Protein 6X42 (pdb70)

Structure (mmCIF, N/CA/C/O backbone):
data_6X42
#
_entry.id   6X42
#
_cell.length_a   102.288
_cell.length_b   102.288
_cell.length_c   71.718
_cell.angle_alpha   90.000
_cell.angle_beta   90.000
_cell.angle_gamma   120.000
#
_symmetry.space_group_name_H-M   'H 3'
#
loop_
_entity.id
_entity.type
_entity.pdbx_description
1 polymer 'Serine repeat antigen 5'
2 non-polymer 'CALCIUM ION'
3 non-polymer 'CHLORIDE ION'
4 non-polymer '5-amino-2,4,6-triiodobenzene-1,3-dicarboxylic acid'
5 non-polymer 1,2-ETHANEDIOL
6 water water
#
loop_
_atom_site.group_PDB
_atom_site.id
_atom_site.type_symbol
_atom_site.label_atom_id
_atom_site.label_alt_id
_atom_site.label_comp_id
_atom_site.label_asym_id
_atom_site.label_entity_id
_atom_site.label_seq_id
_atom_site.pdbx_PDB_ins_code
_atom_site.Cartn_x
_atom_site.Cartn_y
_atom_site.Cartn_z
_atom_site.occupancy
_atom_site.B_iso_or_equiv
_atom_site.auth_seq_id
_atom_site.auth_comp_id
_atom_site.auth_asym_id
_atom_site.auth_atom_id
_atom_site.pdbx_PDB_model_num
ATOM 1 N N . ASP A 1 20 ? 17.79900 -29.99800 2.64500 1.000 59.64654 563 ASP X N 1
ATOM 2 C CA . ASP A 1 20 ? 17.76700 -28.92200 3.62900 1.000 58.53569 563 ASP X CA 1
ATOM 3 C C . ASP A 1 20 ? 18.19300 -29.44600 4.99300 1.000 56.50900 563 ASP X C 1
ATOM 4 O O . ASP A 1 20 ? 19.23000 -29.05600 5.52000 1.000 56.47126 563 ASP X O 1
ATOM 5 N N . ASN A 1 21 ? 17.38500 -30.34900 5.55600 1.000 54.13711 564 ASN X N 1
ATOM 6 C CA . ASN A 1 21 ? 17.70800 -30.91100 6.86200 1.000 50.69673 564 ASN X CA 1
ATOM 7 C C . ASN A 1 21 ? 18.95900 -31.78100 6.81000 1.000 46.42126 564 ASN X C 1
ATOM 8 O O . ASN A 1 21 ? 19.73700 -31.79400 7.77100 1.000 45.49488 564 ASN X O 1
ATOM 12 N N . MET A 1 22 ? 19.18800 -32.50500 5.70800 1.000 43.06065 565 MET X N 1
ATOM 13 C CA . MET A 1 22 ? 20.39500 -33.32500 5.64700 1.000 40.30432 565 MET X CA 1
ATOM 14 C C . MET A 1 22 ? 21.66000 -32.47800 5.58300 1.000 35.52455 565 MET X C 1
ATOM 15 O O . MET A 1 22 ? 22.74100 -32.97700 5.91800 1.000 35.63189 565 MET X O 1
ATOM 29 N N . PHE A 1 23 ? 21.55600 -31.20900 5.18500 1.000 30.09945 566 PHE X N 1
ATOM 30 C CA . PHE A 1 23 ? 22.71600 -30.32800 5.17400 1.000 28.42235 566 PHE X CA 1
ATOM 31 C C . PHE A 1 23 ? 22.84800 -29.48600 6.43400 1.000 26.11642 566 PHE X C 1
ATOM 32 O O . PHE A 1 23 ? 23.93000 -28.95000 6.68100 1.000 26.62014 566 PHE X O 1
ATOM 49 N N . CYS A 1 24 ? 21.79800 -29.36000 7.24500 1.000 25.13901 567 CYS X N 1
ATOM 50 C CA . CYS A 1 24 ? 21.89200 -28.54500 8.45500 1.000 24.22646 567 CYS X CA 1
ATOM 51 C C . CYS A 1 24 ? 20.92400 -29.08500 9.50200 1.000 26.07175 567 CYS X C 1
ATOM 52 O O . CYS A 1 24 ? 19.70400 -28.91500 9.38100 1.000 28.49126 567 CYS X O 1
ATOM 59 N N . ASN A 1 25 ? 21.47500 -29.76500 10.50700 1.000 26.06171 568 ASN X N 1
ATOM 60 C CA . ASN A 1 25 ? 20.72200 -30.37400 11.60200 1.000 25.83029 568 ASN X CA 1
ATOM 61 C C . ASN A 1 25 ? 21.52300 -30.15300 12.88000 1.000 24.91586 568 ASN X C 1
ATOM 62 O O . ASN A 1 25 ? 22.55400 -29.48400 12.86600 1.000 23.51713 568 ASN X O 1
ATOM 73 N N . LYS A 1 26 ? 21.07700 -30.73600 13.99700 1.000 25.94993 569 LYS X N 1
ATOM 74 C CA . LYS A 1 26 ? 21.69900 -30.41900 15.28000 1.000 26.43642 569 LYS X CA 1
ATOM 75 C C . LYS A 1 26 ? 23.12400 -30.95000 15.40800 1.000 25.63595 569 LYS X C 1
ATOM 76 O O . LYS A 1 26 ? 23.88500 -30.44400 16.23700 1.000 26.16585 569 LYS X O 1
ATOM 83 N N . GLU A 1 27 ? 23.50600 -31.95600 14.62500 1.000 24.25639 570 GLU X N 1
ATOM 84 C CA . GLU A 1 27 ? 24.84900 -32.51800 14.73200 1.000 26.63721 570 GLU X CA 1
ATOM 85 C C . GLU A 1 27 ? 25.80100 -32.02000 13.65500 1.000 24.10560 570 GLU X C 1
ATOM 86 O O . GLU A 1 27 ? 26.99500 -31.85100 13.92700 1.000 26.67279 570 GLU X O 1
ATOM 98 N N . TYR A 1 28 ? 25.29700 -31.72700 12.46200 1.000 22.86835 571 TYR X N 1
ATOM 99 C CA . TYR A 1 28 ? 26.13100 -31.29800 11.35000 1.000 22.57859 571 TYR X CA 1
ATOM 100 C C . TYR A 1 28 ? 25.38800 -30.24200 10.55300 1.000 20.22123 571 TYR X C 1
ATOM 101 O O . TYR A 1 28 ? 24.21200 -30.41700 10.22000 1.000 22.08451 571 TYR X O 1
ATOM 119 N N . CYS A 1 29 ? 26.07700 -29.15900 10.22300 1.000 17.78458 572 CYS X N 1
ATOM 120 C CA . CYS A 1 29 ? 25.49300 -28.11500 9.38700 1.000 18.06540 572 CYS X CA 1
ATOM 121 C C . CYS A 1 29 ? 26.58300 -27.54900 8.49400 1.000 17.71252 572 CYS X C 1
ATOM 122 O O . CYS A 1 29 ? 27.51400 -26.90100 8.97400 1.000 17.54980 572 CYS X O 1
ATOM 129 N N . ASN A 1 30 ? 26.46200 -27.79600 7.19300 1.000 19.16991 573 ASN X N 1
ATOM 130 C CA . ASN A 1 30 ? 27.36600 -27.21900 6.20200 1.000 20.11884 573 ASN X CA 1
ATOM 131 C C . ASN A 1 30 ? 26.54000 -27.01000 4.93200 1.000 20.76631 573 ASN X C 1
ATOM 132 O O . ASN A 1 30 ? 26.45300 -27.88800 4.06700 1.000 21.92039 573 ASN X O 1
ATOM 143 N N . ARG A 1 31 ? 25.92300 -25.83100 4.84300 1.000 20.64372 574 ARG X N 1
ATOM 144 C CA . ARG A 1 31 ? 25.10000 -25.52100 3.68700 1.000 22.67622 574 ARG X CA 1
ATOM 145 C C . ARG A 1 31 ? 25.93400 -25.28800 2.44300 1.000 25.11552 574 ARG X C 1
ATOM 146 O O . ARG A 1 31 ? 25.38900 -25.32500 1.33400 1.000 27.33228 574 ARG X O 1
ATOM 167 N N . LEU A 1 32 ? 27.23500 -25.02600 2.60600 1.000 24.29791 575 LEU X N 1
ATOM 168 C CA . LEU A 1 32 ? 28.11000 -24.81300 1.46100 1.000 27.96936 575 LEU X CA 1
ATOM 169 C C . LEU A 1 32 ? 28.23300 -26.06100 0.59800 1.000 30.75220 575 LEU X C 1
ATOM 170 O O . LEU A 1 32 ? 28.61600 -25.95800 -0.57200 1.000 33.61108 575 LEU X O 1
ATOM 186 N N . LYS A 1 33 ? 27.91000 -27.23700 1.13800 1.000 31.57790 576 LYS X N 1
ATOM 187 C CA . LYS A 1 33 ? 27.94400 -28.47700 0.37200 1.000 35.09056 576 LYS X CA 1
ATOM 188 C C . LYS A 1 33 ? 26.70700 -28.66900 -0.49800 1.000 36.85911 576 LYS X C 1
ATOM 189 O O . LYS A 1 33 ? 26.66900 -29.62200 -1.28500 1.000 37.58797 576 LYS X O 1
ATOM 199 N N . ASP A 1 34 ? 25.71800 -27.78300 -0.40700 1.000 37.02267 577 ASP X N 1
ATOM 200 C CA . ASP A 1 34 ? 24.50900 -27.84300 -1.22900 1.000 38.40193 577 ASP X CA 1
ATOM 201 C C . ASP A 1 34 ? 24.60300 -26.68300 -2.21600 1.000 37.40681 577 ASP X C 1
ATOM 202 O O . ASP A 1 34 ? 24.26200 -25.54400 -1.88000 1.000 35.12909 577 ASP X O 1
ATOM 211 N N . GLU A 1 35 ? 25.06400 -26.97600 -3.43900 1.000 39.65972 578 GLU X N 1
ATOM 212 C CA . GLU A 1 35 ? 25.34900 -25.92000 -4.40400 1.000 42.72558 578 GLU X CA 1
ATOM 213 C C . GLU A 1 35 ? 24.11200 -25.10900 -4.76000 1.000 44.31381 578 GLU X C 1
ATOM 214 O O . GLU A 1 35 ? 24.24100 -23.99300 -5.28100 1.000 46.34423 578 GLU X O 1
ATOM 218 N N . ASN A 1 36 ? 22.91900 -25.63700 -4.49300 1.000 43.80246 579 ASN X N 1
ATOM 219 C CA . ASN A 1 36 ? 21.69100 -24.91500 -4.78100 1.000 44.36675 579 ASN X CA 1
ATOM 220 C C . ASN A 1 36 ? 21.26600 -23.98200 -3.65600 1.000 43.34290 579 ASN X C 1
ATOM 221 O O . ASN A 1 36 ? 20.48000 -23.06200 -3.90800 1.000 44.52111 579 ASN X O 1
ATOM 225 N N . ASN A 1 37 ? 21.76200 -24.18700 -2.43200 1.000 40.25167 580 ASN X N 1
ATOM 226 C CA . ASN A 1 37 ? 21.32500 -23.37100 -1.30400 1.000 36.86620 580 ASN X CA 1
ATOM 227 C C . ASN A 1 37 ? 21.61500 -21.89600 -1.55400 1.000 33.57711 580 ASN X C 1
ATOM 228 O O . ASN A 1 37 ? 22.71100 -21.52300 -1.98500 1.000 35.29191 580 ASN X O 1
ATOM 239 N N . CYS A 1 38 ? 20.61300 -21.05900 -1.28400 1.000 29.40535 581 CYS X N 1
ATOM 240 C CA . CYS A 1 38 ? 20.79300 -19.61100 -1.34100 1.000 25.79061 581 CYS X CA 1
ATOM 241 C C . CYS A 1 38 ? 22.07700 -19.18500 -0.63500 1.000 23.35362 581 CYS X C 1
ATOM 242 O O . CYS A 1 38 ? 22.84800 -18.35800 -1.15000 1.000 23.44841 581 CYS X O 1
ATOM 249 N N . ILE A 1 39 ? 22.32800 -19.74300 0.54700 1.000 22.04183 582 ILE X N 1
ATOM 250 C CA . ILE A 1 39 ? 23.46900 -19.30900 1.34600 1.000 20.94013 582 ILE X CA 1
ATOM 251 C C . ILE A 1 39 ? 24.78800 -19.67200 0.67000 1.000 22.22503 582 ILE X C 1
ATOM 252 O O . ILE A 1 39 ? 25.76600 -18.92200 0.77400 1.000 22.46694 582 ILE X O 1
ATOM 268 N N . SER A 1 40 ? 24.83500 -20.77800 -0.07600 1.000 24.34525 583 SER X N 1
ATOM 269 C CA . SER A 1 40 ? 26.06800 -21.14100 -0.76300 1.000 26.88131 583 SER X CA 1
ATOM 270 C C . SER A 1 40 ? 26.39400 -20.19700 -1.90300 1.000 26.72048 583 SER X C 1
ATOM 271 O O . SER A 1 40 ? 27.51900 -20.21100 -2.40800 1.000 27.68648 583 SER X O 1
ATOM 279 N N . ASN A 1 41 ? 25.42700 -19.40000 -2.33400 1.000 24.36377 584 ASN X N 1
ATOM 280 C CA . ASN A 1 41 ? 25.61600 -18.45400 -3.41800 1.000 24.88692 584 ASN X CA 1
ATOM 281 C C . ASN A 1 41 ? 25.95800 -17.05400 -2.93400 1.000 22.65039 584 ASN X C 1
ATOM 282 O O . ASN A 1 41 ? 26.05700 -16.13300 -3.75100 1.000 25.36252 584 ASN X O 1
ATOM 293 N N . LEU A 1 42 ? 26.19900 -16.88300 -1.63900 1.000 19.49781 585 LEU X N 1
ATOM 294 C CA . LEU A 1 42 ? 26.72600 -15.62800 -1.10100 1.000 17.78302 585 LEU X CA 1
ATOM 295 C C . LEU A 1 42 ? 28.25100 -15.73200 -1.08900 1.000 17.52573 585 LEU X C 1
ATOM 296 O O . LEU A 1 42 ? 28.84100 -16.33500 -0.18700 1.000 18.03974 585 LEU X O 1
ATOM 312 N N . GLN A 1 43 ? 28.90400 -15.17600 -2.10000 1.000 17.67101 586 GLN X N 1
ATOM 313 C CA . GLN A 1 43 ? 30.33200 -15.39000 -2.24200 1.000 18.20890 586 GLN X CA 1
ATOM 314 C C . GLN A 1 43 ? 31.08700 -14.59700 -1.18300 1.000 15.77642 586 GLN X C 1
ATOM 315 O O . GLN A 1 43 ? 30.61900 -13.56800 -0.69500 1.000 16.56237 586 GLN X O 1
ATOM 329 N N . VAL A 1 44 ? 32.27900 -15.09100 -0.84300 1.000 16.08752 587 VAL X N 1
ATOM 330 C CA . VAL A 1 44 ? 33.15700 -14.41200 0.09800 1.000 14.40624 587 VAL X CA 1
ATOM 331 C C . VAL A 1 44 ? 33.57600 -13.05600 -0.45600 1.000 15.49555 587 VAL X C 1
ATOM 332 O O . VAL A 1 44 ? 33.82400 -12.89700 -1.66000 1.000 17.78756 587 VAL X O 1
ATOM 345 N N . GLU A 1 45 ? 33.64400 -12.06700 0.43000 1.000 14.20116 588 GLU X N 1
ATOM 346 C CA . GLU A 1 45 ? 34.04700 -10.70300 0.10900 1.000 14.06899 588 GLU X CA 1
ATOM 347 C C . GLU A 1 45 ? 35.39600 -10.37300 0.74400 1.000 13.66504 588 GLU X C 1
ATOM 348 O O . GLU A 1 45 ? 35.90200 -11.09900 1.59200 1.000 13.99474 588 GLU X O 1
ATOM 360 N N . ASP A 1 46 ? 35.99600 -9.27600 0.26700 1.000 14.32324 589 ASP X N 1
ATOM 361 C CA . ASP A 1 46 ? 37.31300 -8.80200 0.69300 1.000 14.32512 589 ASP X CA 1
ATOM 362 C C . ASP A 1 46 ? 37.17800 -7.36700 1.18000 1.000 13.74818 589 ASP X C 1
ATOM 363 O O . ASP A 1 46 ? 36.98700 -6.44100 0.38000 1.000 15.18052 589 ASP X O 1
ATOM 372 N N . GLN A 1 47 ? 37.27300 -7.17000 2.49400 1.000 13.27622 590 GLN X N 1
ATOM 373 C CA . GLN A 1 47 ? 37.18100 -5.84500 3.09400 1.000 12.68988 590 GLN X CA 1
ATOM 374 C C . GLN A 1 47 ? 38.39200 -4.95900 2.79300 1.000 12.44234 590 GLN X C 1
ATOM 375 O O . GLN A 1 47 ? 38.34600 -3.74400 3.05000 1.000 12.71187 590 GLN X O 1
ATOM 389 N N . GLY A 1 48 ? 39.47300 -5.52700 2.27100 1.000 13.11648 591 GLY X N 1
ATOM 390 C CA . GLY A 1 48 ? 40.65400 -4.73200 1.99300 1.000 14.36930 591 GLY X CA 1
ATOM 391 C C . GLY A 1 48 ? 41.27100 -4.19900 3.27200 1.000 14.64241 591 GLY X C 1
ATOM 392 O O . GLY A 1 48 ? 41.12700 -4.77200 4.35400 1.000 17.46070 591 GLY X O 1
ATOM 396 N N . ASN A 1 49 ? 41.93300 -3.05700 3.15500 1.000 14.61263 592 ASN X N 1
ATOM 397 C CA . ASN A 1 49 ? 42.74100 -2.53600 4.25400 1.000 15.29220 592 ASN X CA 1
ATOM 398 C C . ASN A 1 49 ? 42.03000 -1.44000 5.05300 1.000 14.93899 592 ASN X C 1
ATOM 399 O O . ASN A 1 49 ? 42.61500 -0.41100 5.39100 1.000 16.76751 592 ASN X O 1
ATOM 410 N N . CYS A 1 50 ? 40.75800 -1.67400 5.38100 1.000 13.95100 593 CYS X N 1
ATOM 411 C CA . CYS A 1 50 ? 40.00500 -0.88300 6.33900 1.000 13.67965 593 CYS X CA 1
ATOM 412 C C . CYS A 1 50 ? 39.39200 -1.83400 7.35800 1.000 13.10566 593 CYS X C 1
ATOM 413 O O . CYS A 1 50 ? 39.20600 -3.02400 7.08200 1.000 14.13703 593 CYS X O 1
ATOM 420 N N . ASP A 1 51 ? 39.07800 -1.29700 8.53600 1.000 13.79395 594 ASP X N 1
ATOM 421 C CA . ASP A 1 51 ? 38.51800 -2.08800 9.64500 1.000 13.32383 594 ASP X CA 1
ATOM 422 C C . ASP A 1 51 ? 36.99500 -2.09400 9.57600 1.000 13.38671 594 ASP X C 1
ATOM 423 O O . ASP A 1 51 ? 36.29500 -1.52400 10.41200 1.000 14.69264 594 ASP X O 1
ATOM 432 N N . THR A 1 52 ? 36.49700 -2.77900 8.54000 1.000 12.93308 595 THR X N 1
ATOM 433 C CA . THR A 1 52 ? 35.07600 -2.76100 8.22100 1.000 12.48287 595 THR X CA 1
ATOM 434 C C . THR A 1 52 ? 34.41300 -4.12400 8.40500 1.000 12.46227 595 THR X C 1
ATOM 435 O O . THR A 1 52 ? 33.27800 -4.31900 7.95300 1.000 12.56718 595 THR X O 1
ATOM 446 N N . SER A 1 53 ? 35.06200 -5.05500 9.10900 1.000 12.83002 596 SER X N 1
ATOM 447 C CA . SER A 1 53 ? 34.44600 -6.36500 9.31200 1.000 12.73788 596 SER X CA 1
ATOM 448 C C . SER A 1 53 ? 33.10000 -6.26800 10.01900 1.000 12.84934 596 SER X C 1
ATOM 449 O O . SER A 1 53 ? 32.22700 -7.11500 9.79400 1.000 13.38704 596 SER X O 1
ATOM 457 N N . TRP A 1 54 ? 32.91900 -5.27300 10.89200 1.000 12.79672 597 TRP X N 1
ATOM 458 C CA . TRP A 1 54 ? 31.63400 -5.12900 11.57100 1.000 13.27135 597 TRP X CA 1
ATOM 459 C C . TRP A 1 54 ? 30.50200 -5.01800 10.55400 1.000 13.39995 597 TRP X C 1
ATOM 460 O O . TRP A 1 54 ? 29.39500 -5.51800 10.78600 1.000 14.67480 597 TRP X O 1
ATOM 481 N N . ILE A 1 55 ? 30.76500 -4.36300 9.42100 1.000 12.88066 598 ILE X N 1
ATOM 482 C CA . ILE A 1 55 ? 29.77000 -4.21100 8.36300 1.000 12.97559 598 ILE X CA 1
ATOM 483 C C . ILE A 1 55 ? 29.58300 -5.52000 7.60200 1.000 12.59088 598 ILE X C 1
ATOM 484 O O . ILE A 1 55 ? 28.45800 -5.95800 7.35500 1.000 13.47140 598 ILE X O 1
ATOM 500 N N . PHE A 1 56 ? 30.68000 -6.15100 7.18500 1.000 12.50944 599 PHE X N 1
ATOM 501 C CA . PHE A 1 56 ? 30.57500 -7.38900 6.41700 1.000 12.09948 599 PHE X CA 1
ATOM 502 C C . PHE A 1 56 ? 29.87100 -8.48600 7.20200 1.000 11.95630 599 PHE X C 1
ATOM 503 O O . PHE A 1 56 ? 28.99400 -9.17500 6.67200 1.000 13.03599 599 PHE X O 1
ATOM 520 N N . ALA A 1 57 ? 30.23200 -8.66100 8.47200 1.000 11.83207 600 ALA X N 1
ATOM 521 C CA . ALA A 1 57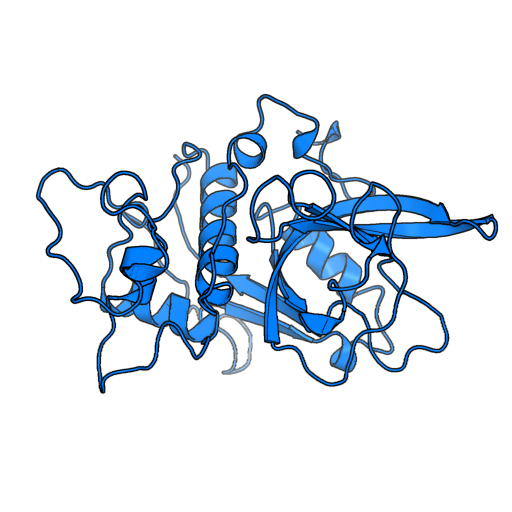 ? 29.61300 -9.73800 9.24400 1.000 12.09292 600 ALA X CA 1
ATOM 522 C C . ALA A 1 57 ? 28.14600 -9.43500 9.55200 1.000 12.26348 600 ALA X C 1
ATOM 523 O O . ALA A 1 57 ? 27.28400 -10.33000 9.53600 1.000 12.37952 600 ALA X O 1
ATOM 530 N N . SER A 1 58 ? 27.84300 -8.17400 9.85200 1.000 12.17222 601 SER X N 1
ATOM 531 C CA . SER A 1 58 ? 26.46900 -7.80400 10.15900 1.000 12.71469 601 SER X CA 1
ATOM 532 C C . SER A 1 58 ? 25.58900 -7.92600 8.92700 1.000 13.01252 601 SER X C 1
ATOM 533 O O . SER A 1 58 ? 24.46400 -8.43600 9.00200 1.000 14.33605 601 SER X O 1
ATOM 541 N N . LYS A 1 59 ? 26.08000 -7.46200 7.77900 1.000 13.17428 602 LYS X N 1
ATOM 542 C CA . LYS A 1 59 ? 25.27000 -7.52900 6.56900 1.000 13.43974 602 LYS X CA 1
ATOM 543 C C . LYS A 1 59 ? 25.09100 -8.97100 6.10700 1.000 13.89433 602 LYS X C 1
ATOM 544 O O . LYS A 1 59 ? 24.02700 -9.33400 5.58400 1.000 14.56944 602 LYS X O 1
ATOM 563 N N . TYR A 1 60 ? 26.12000 -9.80900 6.28500 1.000 13.26803 603 TYR X N 1
ATOM 564 C CA . TYR A 1 60 ? 25.98400 -11.21100 5.90700 1.000 13.35583 603 TYR X CA 1
ATOM 565 C C . TYR A 1 60 ? 24.90700 -11.90100 6.73900 1.000 13.37633 603 TYR X C 1
ATOM 566 O O . TYR A 1 60 ? 24.15100 -12.72200 6.22900 1.000 13.76287 603 TYR X O 1
ATOM 584 N N . HIS A 1 61 ? 24.82100 -11.56500 8.02600 1.000 12.99676 604 HIS X N 1
ATOM 585 C CA . HIS A 1 61 ? 23.76300 -12.10400 8.87600 1.000 13.04597 604 HIS X CA 1
ATOM 586 C C . HIS A 1 61 ? 22.38100 -11.73500 8.33300 1.000 13.72918 604 HIS X C 1
ATOM 587 O O . HIS A 1 61 ? 21.49100 -12.58600 8.28900 1.000 14.80020 604 HIS X O 1
ATOM 601 N N . LEU A 1 62 ? 22.19300 -10.49200 7.87600 1.000 14.19828 605 LEU X N 1
ATOM 602 C CA . LEU A 1 62 ? 20.93800 -10.13400 7.21900 1.000 15.34381 605 LEU X CA 1
ATOM 603 C C . LEU A 1 62 ? 20.76400 -10.86300 5.88900 1.000 15.27193 605 LEU X C 1
ATOM 604 O O . LEU A 1 62 ? 19.63900 -11.25000 5.53800 1.000 16.74571 605 LEU X O 1
ATOM 620 N N . GLU A 1 63 ? 21.85000 -11.04300 5.12500 1.000 15.01112 606 GLU X N 1
ATOM 621 C CA . GLU A 1 63 ? 21.76200 -11.79000 3.86200 1.000 15.22144 606 GLU X CA 1
ATOM 622 C C . GLU A 1 63 ? 21.31700 -13.24200 4.09800 1.000 16.23443 606 GLU X C 1
ATOM 623 O O . GLU A 1 63 ? 20.50200 -13.77700 3.33500 1.000 16.99305 606 GLU X O 1
ATOM 635 N N . THR A 1 64 ? 21.81600 -13.90000 5.15600 1.000 15.11531 607 THR X N 1
ATOM 636 C CA . THR A 1 64 ? 21.37200 -15.27900 5.39100 1.000 15.19603 607 THR X CA 1
ATOM 637 C C . THR A 1 64 ? 19.93700 -15.30800 5.89300 1.000 16.21608 607 THR X C 1
ATOM 638 O O . THR A 1 64 ? 19.18200 -16.21600 5.54200 1.000 17.90429 607 THR X O 1
ATOM 649 N N . ILE A 1 65 ? 19.54900 -14.33000 6.72300 1.000 16.55530 608 ILE X N 1
ATOM 650 C CA . ILE A 1 65 ? 18.15900 -14.25100 7.14900 1.000 17.37734 608 ILE X CA 1
ATOM 651 C C . ILE A 1 65 ? 17.25400 -14.10400 5.93300 1.000 18.05751 608 ILE X C 1
ATOM 652 O O . ILE A 1 65 ? 16.21100 -14.76500 5.83800 1.000 19.52157 608 ILE X O 1
ATOM 668 N N . ARG A 1 66 ? 17.63900 -13.24100 4.98000 1.000 18.45451 609 ARG X N 1
ATOM 669 C CA . ARG A 1 66 ? 16.86600 -13.08500 3.74600 1.000 18.92181 609 ARG X CA 1
ATOM 670 C C . ARG A 1 66 ? 16.79700 -14.39200 2.96300 1.000 20.48692 609 ARG X C 1
ATOM 671 O O . ARG A 1 66 ? 15.72900 -14.76800 2.46800 1.000 21.73685 609 ARG X O 1
ATOM 692 N N . CYS A 1 67 ? 17.90600 -15.13200 2.88900 1.000 19.72533 610 CYS X N 1
ATOM 693 C CA . CYS A 1 67 ? 17.88100 -16.44300 2.24600 1.000 20.53410 610 CYS X CA 1
ATOM 694 C C . CYS A 1 67 ? 16.90200 -17.38300 2.94400 1.000 20.97603 610 CYS X C 1
ATOM 695 O O . CYS A 1 67 ? 16.12300 -18.08600 2.28800 1.000 22.69831 610 CYS X O 1
ATOM 702 N N . MET A 1 68 ? 16.92600 -17.41200 4.27500 1.000 20.78852 611 MET X N 1
ATOM 703 C CA . MET A 1 68 ? 16.03600 -18.29900 5.01400 1.000 22.23861 611 MET X CA 1
ATOM 704 C C . MET A 1 68 ? 14.57000 -17.94700 4.78000 1.000 24.28347 611 MET X C 1
ATOM 705 O O . MET A 1 68 ? 13.70700 -18.82300 4.89800 1.000 27.02204 611 MET X O 1
ATOM 719 N N . LYS A 1 69 ? 14.26600 -16.68500 4.45800 1.000 25.13385 612 LYS X N 1
ATOM 720 C CA . LYS A 1 69 ? 12.89900 -16.23600 4.20300 1.000 28.19235 612 LYS X CA 1
ATOM 721 C C . LYS A 1 69 ? 12.51900 -16.30900 2.72300 1.000 28.72301 612 LYS X C 1
ATOM 722 O O . LYS A 1 69 ? 11.42800 -15.86500 2.34900 1.000 29.92673 612 LYS X O 1
ATOM 741 N N . GLY A 1 70 ? 13.38100 -16.87500 1.88400 1.000 27.99164 613 GLY X N 1
ATOM 742 C CA . GLY A 1 70 ? 13.05000 -17.15300 0.50200 1.000 28.02766 613 GLY X CA 1
ATOM 743 C C . GLY A 1 70 ? 13.46700 -16.11000 -0.51300 1.000 28.30954 613 GLY X C 1
ATOM 744 O O . GLY A 1 70 ? 13.05600 -16.20600 -1.67900 1.000 29.25083 613 GLY X O 1
ATOM 748 N N . TYR A 1 71 ? 14.25300 -15.11900 -0.11700 1.000 27.11506 614 TYR X N 1
ATOM 749 C CA . TYR A 1 71 ? 14.72500 -14.09800 -1.03800 1.000 27.53422 614 TYR X CA 1
ATOM 750 C C . TYR A 1 71 ? 15.98800 -14.55900 -1.76500 1.000 27.63483 614 TYR X C 1
ATOM 751 O O . TYR A 1 71 ? 16.66900 -15.49800 -1.35200 1.000 28.29951 614 TYR X O 1
ATOM 769 N N . GLU A 1 72 ? 16.28500 -13.88100 -2.87400 1.000 28.30924 615 GLU X N 1
ATOM 770 C CA . GLU A 1 72 ? 17.48700 -14.16700 -3.63700 1.000 29.16839 615 GLU X CA 1
ATOM 771 C C . GLU A 1 72 ? 18.73500 -13.81300 -2.82700 1.000 25.41305 615 GLU X C 1
ATOM 772 O O . GLU A 1 72 ? 18.67800 -12.98600 -1.91100 1.000 25.12774 615 GLU X O 1
ATOM 784 N N . PRO A 1 73 ? 19.90400 -14.41300 -3.16700 1.000 23.72702 616 PRO X N 1
ATOM 785 C CA . PRO A 1 73 ? 21.16500 -14.08800 -2.46800 1.000 23.43932 616 PRO X CA 1
ATOM 786 C C . PRO A 1 73 ? 21.81400 -12.79700 -2.96700 1.000 23.34123 616 PRO X C 1
ATOM 787 O O . PRO A 1 73 ? 22.93200 -12.77900 -3.48800 1.000 27.28563 616 PRO X O 1
ATOM 798 N N . THR A 1 74 ? 21.12200 -11.68600 -2.77200 1.000 21.76339 617 THR X N 1
ATOM 799 C CA . THR A 1 74 ? 21.58000 -10.38300 -3.24600 1.000 20.76518 617 THR X CA 1
ATOM 800 C C . THR A 1 74 ? 22.41000 -9.72000 -2.16100 1.000 19.96910 617 THR X C 1
ATOM 801 O O . THR A 1 74 ? 21.96900 -9.61200 -1.01800 1.000 21.28427 617 THR X O 1
ATOM 812 N N . LYS A 1 75 ? 23.60000 -9.26800 -2.52000 1.000 19.41245 618 LYS X N 1
ATOM 813 C CA . LYS A 1 75 ? 24.48900 -8.66800 -1.53700 1.000 18.35822 618 LYS X CA 1
ATOM 814 C C . LYS A 1 75 ? 24.07100 -7.25200 -1.17600 1.000 17.29353 618 LYS X C 1
ATOM 815 O O . LYS A 1 75 ? 23.72500 -6.44400 -2.04400 1.000 18.54999 618 LYS X O 1
ATOM 834 N N . ILE A 1 76 ? 24.18900 -6.93600 0.12300 1.000 16.83403 619 ILE X N 1
ATOM 835 C CA . ILE A 1 76 ? 24.02300 -5.57900 0.64500 1.000 16.51410 619 ILE X CA 1
ATOM 836 C C . ILE A 1 76 ? 25.28300 -4.75900 0.37900 1.000 16.02000 619 ILE X C 1
ATOM 837 O O . ILE A 1 76 ? 26.39500 -5.27600 0.45600 1.000 16.20556 619 ILE X O 1
ATOM 853 N N . SER A 1 77 ? 25.11900 -3.46000 0.09400 1.000 16.11383 620 SER X N 1
ATOM 854 C CA . SER A 1 77 ? 26.26700 -2.57400 -0.08700 1.000 16.04788 620 SER X CA 1
ATOM 855 C C . SER A 1 77 ? 26.91100 -2.27300 1.26100 1.000 15.25818 620 SER X C 1
ATOM 856 O O . SER A 1 77 ? 26.40900 -1.45300 2.03300 1.000 15.35793 620 SER X O 1
ATOM 864 N N . ALA A 1 78 ? 28.06600 -2.88000 1.53400 1.000 14.13941 621 ALA X N 1
ATOM 865 C CA . ALA A 1 78 ? 28.81300 -2.52100 2.73300 1.000 14.03787 621 ALA X CA 1
ATOM 866 C C . ALA A 1 78 ? 29.23600 -1.05900 2.68900 1.000 13.32104 621 ALA X C 1
ATOM 867 O O . ALA A 1 78 ? 29.32100 -0.39400 3.72500 1.000 14.10941 621 ALA X O 1
ATOM 874 N N . LEU A 1 79 ? 29.55800 -0.55500 1.49500 1.000 14.18604 622 LEU X N 1
ATOM 875 C CA . LEU A 1 79 ? 30.06200 0.81500 1.38000 1.000 14.15633 622 LEU X CA 1
ATOM 876 C C . LEU A 1 79 ? 29.00200 1.84100 1.76800 1.000 13.88581 622 LEU X C 1
ATOM 877 O O . LEU A 1 79 ? 29.31600 2.86600 2.38500 1.000 14.69613 622 LEU X O 1
ATOM 893 N N . TYR A 1 80 ? 27.73300 1.57100 1.44700 1.000 14.81857 623 TYR X N 1
ATOM 894 C CA . TYR A 1 80 ? 26.67300 2.48200 1.86200 1.000 15.63514 623 TYR X CA 1
ATOM 895 C C . TYR A 1 80 ? 26.60800 2.58200 3.37900 1.000 15.72511 623 TYR X C 1
ATOM 896 O O . TYR A 1 80 ? 26.49500 3.67900 3.94200 1.000 16.39271 623 TYR X O 1
ATOM 914 N N . VAL A 1 81 ? 26.67600 1.43500 4.06000 1.000 14.89584 624 VAL X N 1
ATOM 915 C CA . VAL A 1 81 ? 26.63200 1.41800 5.51500 1.000 14.72827 624 VAL X CA 1
ATOM 916 C C . VAL A 1 81 ? 27.85400 2.10700 6.10200 1.000 15.37589 624 VAL X C 1
ATOM 917 O O . VAL A 1 81 ? 27.76200 2.79300 7.12500 1.000 17.89368 624 VAL X O 1
ATOM 930 N N . ALA A 1 82 ? 29.02200 1.93600 5.48200 1.000 14.50079 625 ALA X N 1
ATOM 931 C CA . ALA A 1 82 ? 30.21400 2.60100 5.99000 1.000 15.45499 625 ALA X CA 1
ATOM 932 C C . ALA A 1 82 ? 30.08200 4.11300 5.92400 1.000 15.55241 625 ALA X C 1
ATOM 933 O O . ALA A 1 82 ? 30.56200 4.82200 6.80800 1.000 17.40196 625 ALA X O 1
ATOM 940 N N . ASN A 1 83 ? 29.46800 4.62600 4.86700 1.000 15.56553 626 ASN X N 1
ATOM 941 C CA . ASN A 1 83 ? 29.58400 6.03900 4.54400 1.000 16.35435 626 ASN X CA 1
ATOM 942 C C . ASN A 1 83 ? 28.38700 6.87000 4.96100 1.000 17.63527 626 ASN X C 1
ATOM 943 O O . ASN A 1 83 ? 28.48500 8.09600 4.94600 1.000 19.51665 626 ASN X O 1
ATOM 954 N N . CYS A 1 84 ? 27.27900 6.24900 5.32300 1.000 17.88491 627 CYS X N 1
ATOM 955 C CA . CYS A 1 84 ? 26.02900 6.94700 5.60700 1.000 19.22373 627 CYS X CA 1
ATOM 956 C C . CYS A 1 84 ? 25.73600 6.80800 7.09700 1.000 22.42171 627 CYS X C 1
ATOM 957 O O . CYS A 1 84 ? 25.41400 5.71400 7.57500 1.000 25.68665 627 CYS X O 1
ATOM 964 N N . TYR A 1 85 ? 25.85300 7.91100 7.82800 1.000 23.98367 628 TYR X N 1
ATOM 965 C CA . TYR A 1 85 ? 25.62200 7.92100 9.26400 1.000 26.01643 628 TYR X CA 1
ATOM 966 C C . TYR A 1 85 ? 25.28000 9.34200 9.69800 1.000 28.05193 628 TYR X C 1
ATOM 967 O O . TYR A 1 85 ? 25.64900 10.31500 9.03800 1.000 29.05322 628 TYR X O 1
ATOM 985 N N . LYS A 1 86 ? 24.55500 9.45100 10.80400 1.000 30.07505 629 LYS X N 1
ATOM 986 C CA . LYS A 1 86 ? 24.24200 10.73900 11.40800 1.000 34.38794 629 LYS X CA 1
ATOM 987 C C . LYS A 1 86 ? 25.32400 11.12500 12.42400 1.000 37.26968 629 LYS X C 1
ATOM 988 O O . LYS A 1 86 ? 26.03700 10.27700 12.96000 1.000 37.79068 629 LYS X O 1
ATOM 995 N N . GLY A 1 87 ? 25.45600 12.42400 12.67700 1.000 41.10206 630 GLY X N 1
ATOM 996 C CA . GLY A 1 87 ? 26.29000 12.90200 13.78000 1.000 43.02378 630 GLY X CA 1
ATOM 997 C C . GLY A 1 87 ? 27.68700 13.32500 13.36100 1.000 43.26706 630 GLY X C 1
ATOM 998 O O . GLY A 1 87 ? 27.95300 13.57500 12.18100 1.000 42.33115 630 GLY X O 1
ATOM 1002 N N . GLU A 1 88 ? 28.59000 13.39500 14.32500 1.000 43.47427 631 GLU X N 1
ATOM 1003 C CA . GLU A 1 88 ? 29.94200 13.90400 14.05600 1.000 42.46190 631 GLU X CA 1
ATOM 1004 C C . GLU A 1 88 ? 30.63500 13.00200 13.03400 1.000 37.48117 631 GLU X C 1
ATOM 1005 O O . GLU A 1 88 ? 30.34200 11.82100 13.02000 1.000 36.09048 631 GLU X O 1
ATOM 1017 N N . HIS A 1 89 ? 31.54400 13.56400 12.26000 1.000 33.60548 632 HIS X N 1
ATOM 1018 C CA . HIS A 1 89 ? 32.37800 12.74700 11.38500 1.000 30.73018 632 HIS X CA 1
ATOM 1019 C C . HIS A 1 89 ? 33.10100 11.65300 12.16300 1.000 27.49435 632 HIS X C 1
ATOM 1020 O O . HIS A 1 89 ? 33.54500 11.85600 13.29500 1.000 28.41450 632 HIS X O 1
ATOM 1034 N N . LYS A 1 90 ? 33.23200 10.48900 11.52800 1.000 24.74486 633 LYS X N 1
ATOM 1035 C CA . LYS A 1 90 ? 33.84900 9.30900 12.10400 1.000 25.05553 633 LYS X CA 1
ATOM 1036 C C . LYS A 1 90 ? 35.01300 8.85400 11.23200 1.000 24.33194 633 LYS X C 1
ATOM 1037 O O . LYS A 1 90 ? 35.09400 9.19100 10.05000 1.000 25.68066 633 LYS X O 1
ATOM 1056 N N . ASP A 1 91 ? 35.90100 8.04300 11.82500 1.000 24.57959 634 ASP X N 1
ATOM 1057 C CA . ASP A 1 91 ? 37.09200 7.50200 11.15400 1.000 25.47977 634 ASP X CA 1
ATOM 1058 C C . ASP A 1 91 ? 36.77900 6.08400 10.64900 1.000 22.18902 634 ASP X C 1
ATOM 1059 O O . ASP A 1 91 ? 37.18200 5.09000 11.24100 1.000 21.65118 634 ASP X O 1
ATOM 1068 N N . ARG A 1 92 ? 36.09800 5.98500 9.50500 1.000 19.42598 635 ARG X N 1
ATOM 1069 C CA . ARG A 1 92 ? 35.48800 4.71700 9.10600 1.000 18.36769 635 ARG X CA 1
ATOM 1070 C C . ARG A 1 92 ? 36.47000 3.69700 8.53600 1.000 16.23270 635 ARG X C 1
ATOM 1071 O O . ARG A 1 92 ? 36.14400 2.50700 8.47400 1.000 17.10031 635 ARG X O 1
ATOM 1092 N N . CYS A 1 93 ? 37.64200 4.11300 8.07600 1.000 16.00096 636 CYS X N 1
ATOM 1093 C CA . CYS A 1 93 ? 38.61100 3.12600 7.59500 1.000 15.11632 636 CYS X CA 1
ATOM 1094 C C . CYS A 1 93 ? 39.48800 2.61500 8.73000 1.000 14.71237 636 CYS X C 1
ATOM 1095 O O . CYS A 1 93 ? 39.72000 1.40700 8.84800 1.000 15.65544 636 CYS X O 1
ATOM 1103 N N . ASP A 1 94 ? 39.93000 3.51000 9.60400 1.000 16.19525 637 ASP X N 1
ATOM 1104 C CA . ASP A 1 94 ? 40.89900 3.12400 10.61400 1.000 17.66953 637 ASP X CA 1
ATOM 1105 C C . ASP A 1 94 ? 40.26000 2.47700 11.82400 1.000 17.75452 637 ASP X C 1
ATOM 1106 O O . ASP A 1 94 ? 40.93100 1.72000 12.52000 1.000 21.02710 637 ASP X O 1
ATOM 1115 N N . GLU A 1 95 ? 38.99800 2.77100 12.10200 1.000 17.04641 638 GLU X N 1
ATOM 1116 C CA . GLU A 1 95 ? 38.37000 2.34000 13.34700 1.000 18.07132 638 GLU X CA 1
ATOM 1117 C C . GLU A 1 95 ? 37.06200 1.61700 13.06600 1.000 18.12978 638 GLU X C 1
ATOM 1118 O O . GLU A 1 95 ? 36.13800 2.19000 12.47900 1.000 22.02776 638 GLU X O 1
ATOM 1130 N N . GLY A 1 96 ? 36.95200 0.40300 13.53500 1.000 17.93413 639 GLY X N 1
ATOM 1131 C CA . GLY A 1 96 ? 35.72500 -0.32500 13.37300 1.000 19.36851 639 GLY X CA 1
ATOM 1132 C C . GLY A 1 96 ? 34.73400 -0.00200 14.46600 1.000 18.54779 639 GLY X C 1
ATOM 1133 O O . GLY A 1 96 ? 35.08300 0.47500 15.53900 1.000 21.38508 639 GLY X O 1
ATOM 1137 N N . SER A 1 97 ? 33.47700 -0.30100 14.19400 1.000 17.07157 640 SER X N 1
ATOM 1138 C CA . SER A 1 97 ? 32.37600 -0.02300 15.10800 1.000 16.19191 640 SER X CA 1
ATOM 1139 C C . SER A 1 97 ? 31.76500 -1.34600 15.57600 1.000 17.50862 640 SER X C 1
ATOM 1140 O O . SER A 1 97 ? 32.52500 -2.26100 15.92900 1.000 19.93885 640 SER X O 1
ATOM 1148 N N . SER A 1 98 ? 30.44800 -1.48900 15.58500 1.000 15.85749 641 SER X N 1
ATOM 1149 C CA . SER A 1 98 ? 29.81300 -2.62400 16.23600 1.000 15.86233 641 SER X CA 1
ATOM 1150 C C . SER A 1 98 ? 28.54100 -3.00000 15.49000 1.000 15.21686 641 SER X C 1
ATOM 1151 O O . SER A 1 98 ? 27.95100 -2.16900 14.78600 1.000 15.15321 641 SER X O 1
ATOM 1159 N N . PRO A 1 99 ? 28.04400 -4.22000 15.69800 1.000 15.49921 642 PRO X N 1
ATOM 1160 C CA . PRO A 1 99 ? 26.71400 -4.57200 15.17800 1.000 15.91110 642 PRO X CA 1
ATOM 1161 C C . PRO A 1 99 ? 25.60800 -3.68800 15.70300 1.000 17.14341 642 PRO X C 1
ATOM 1162 O O . PRO A 1 99 ? 24.62800 -3.45100 14.99200 1.000 17.43589 642 PRO X O 1
ATOM 1173 N N . MET A 1 100 ? 25.74700 -3.19000 16.93300 1.000 17.69912 643 MET X N 1
ATOM 1174 C CA . MET A 1 100 ? 24.79400 -2.22200 17.46500 1.000 18.83928 643 MET X CA 1
ATOM 1175 C C . MET A 1 100 ? 24.71900 -0.99100 16.57500 1.000 18.70748 643 MET X C 1
ATOM 1176 O O . MET A 1 100 ? 23.62400 -0.49100 16.28500 1.000 20.05291 643 MET X O 1
ATOM 1201 N N . GLU A 1 101 ? 25.87000 -0.46300 16.15400 1.000 19.53088 644 GLU X N 1
ATOM 1202 C CA . GLU A 1 101 ? 25.80000 0.72200 15.30900 1.000 19.48463 644 GLU X CA 1
ATOM 1203 C C . GLU A 1 101 ? 25.23300 0.37700 13.93500 1.000 17.45524 644 GLU X C 1
ATOM 1204 O O . GLU A 1 101 ? 24.52600 1.18400 13.32200 1.000 19.28577 644 GLU X O 1
ATOM 1216 N N . PHE A 1 102 ? 25.54400 -0.81400 13.42800 1.000 17.43503 645 PHE X N 1
ATOM 1217 C CA . PHE A 1 102 ? 24.97600 -1.25500 12.15900 1.000 15.98571 645 PHE X CA 1
ATOM 1218 C C . PHE A 1 102 ? 23.45600 -1.14600 12.17400 1.000 17.14682 645 PHE X C 1
ATOM 1219 O O . PHE A 1 102 ? 22.84400 -0.60300 11.24200 1.000 17.61679 645 PHE X O 1
ATOM 1236 N N . LEU A 1 103 ? 22.82200 -1.64200 13.23300 1.000 17.53062 646 LEU X N 1
ATOM 1237 C CA . LEU A 1 103 ? 21.37100 -1.53900 13.29200 1.000 17.74117 646 LEU X CA 1
ATOM 1238 C C . LEU A 1 103 ? 20.90500 -0.08700 13.37000 1.000 19.20181 646 LEU X C 1
ATOM 1239 O O . LEU A 1 103 ? 19.86500 0.26900 12.80900 1.000 21.37382 646 LEU X O 1
ATOM 1255 N N . GLN A 1 104 ? 21.64000 0.76300 14.08400 1.000 20.07472 647 GLN X N 1
ATOM 1256 C CA . GLN A 1 104 ? 21.24700 2.16500 14.18300 1.000 23.61680 647 GLN X CA 1
ATOM 1257 C C . GLN A 1 104 ? 21.25100 2.83900 12.82200 1.000 23.23179 647 GLN X C 1
ATOM 1258 O O . GLN A 1 104 ? 20.39600 3.68400 12.53900 1.000 24.12883 647 GLN X O 1
ATOM 1272 N N . ILE A 1 105 ? 22.21200 2.49100 11.96900 1.000 21.82029 648 ILE X N 1
ATOM 1273 C CA . ILE A 1 105 ? 22.26800 3.06600 10.63200 1.000 22.41845 648 ILE X CA 1
ATOM 1274 C C . ILE A 1 105 ? 21.05400 2.64600 9.81800 1.000 21.48725 648 ILE X C 1
ATOM 1275 O O . ILE A 1 105 ? 20.43700 3.47500 9.13000 1.000 23.55316 648 ILE X O 1
ATOM 1291 N N . ILE A 1 106 ? 20.67300 1.36800 9.90200 1.000 23.33530 649 ILE X N 1
ATOM 1292 C CA . ILE A 1 106 ? 19.42900 0.92200 9.27000 1.000 26.18835 649 ILE X CA 1
ATOM 1293 C C . ILE A 1 106 ? 18.23400 1.70800 9.79400 1.000 30.37144 649 ILE X C 1
ATOM 1294 O O . ILE A 1 106 ? 17.35700 2.10900 9.02800 1.000 33.01289 649 ILE X O 1
ATOM 1310 N N . GLU A 1 107 ? 18.13700 1.87000 11.11600 1.000 30.88627 650 GLU X N 1
ATOM 1311 C CA . GLU A 1 107 ? 16.99800 2.60900 11.66500 1.000 35.06258 650 GLU X CA 1
ATOM 1312 C C . GLU A 1 107 ? 16.97000 4.03500 11.13800 1.000 36.85274 650 GLU X C 1
ATOM 1313 O O . GLU A 1 107 ? 15.89900 4.57900 10.84000 1.000 39.31522 650 GLU X O 1
ATOM 1325 N N . ASP A 1 108 ? 18.14100 4.66700 11.03800 1.000 36.11268 651 ASP X N 1
ATOM 1326 C CA . ASP A 1 108 ? 18.20300 6.07800 10.68000 1.000 36.68100 651 ASP X CA 1
ATOM 1327 C C . ASP A 1 108 ? 17.96000 6.30900 9.19300 1.000 37.71330 651 ASP X C 1
ATOM 1328 O O . ASP A 1 108 ? 17.42900 7.36000 8.81500 1.000 39.71728 651 ASP X O 1
ATOM 1337 N N . TYR A 1 109 ? 18.35100 5.36300 8.33900 1.000 37.55758 652 TYR X N 1
ATOM 1338 C CA . TYR A 1 109 ? 18.28800 5.55800 6.89400 1.000 37.40782 652 TYR X CA 1
ATOM 1339 C C . TYR A 1 109 ? 17.17800 4.77000 6.21100 1.000 37.84896 652 TYR X C 1
ATOM 1340 O O . TYR A 1 109 ? 16.66000 5.22700 5.19200 1.000 38.54726 652 TYR X O 1
ATOM 1358 N N . GLY A 1 110 ? 16.76800 3.62600 6.75600 1.000 37.17215 653 GLY X N 1
ATOM 1359 C CA . GLY A 1 110 ? 15.66700 2.87500 6.17000 1.000 37.00866 653 GLY X CA 1
ATOM 1360 C C . GLY A 1 110 ? 15.95700 2.24100 4.82700 1.000 36.32698 653 GLY X C 1
ATOM 1361 O O . GLY A 1 110 ? 15.05200 1.65600 4.22200 1.000 37.70409 653 GLY X O 1
ATOM 1365 N N . PHE A 1 111 ? 17.19300 2.31700 4.34200 1.000 35.07375 654 PHE X N 1
ATOM 1366 C CA . PHE A 1 111 ? 17.52200 1.86500 2.99600 1.000 34.35944 654 PHE X CA 1
ATOM 1367 C C . PHE A 1 111 ? 18.83100 1.10200 3.04200 1.000 31.89436 654 PHE X C 1
ATOM 1368 O O . PHE A 1 111 ? 19.82800 1.60000 3.57600 1.000 33.08413 654 PHE X O 1
ATOM 1385 N N . LEU A 1 112 ? 18.82600 -0.10700 2.49700 1.000 27.06685 655 LEU X N 1
ATOM 1386 C CA . LEU A 1 112 ? 20.05000 -0.87400 2.28400 1.000 25.36220 655 LEU X CA 1
ATOM 1387 C C . LEU A 1 112 ? 20.14300 -1.09700 0.79100 1.000 24.10561 655 LEU X C 1
ATOM 1388 O O . LEU A 1 112 ? 19.43900 -1.96800 0.24600 1.000 24.60798 655 LEU X O 1
ATOM 1404 N N . PRO A 1 113 ? 20.97300 -0.34200 0.08900 1.000 22.56547 656 PRO X N 1
ATOM 1405 C CA . PRO A 1 113 ? 21.18100 -0.61200 -1.32800 1.000 22.43259 656 PRO X CA 1
ATOM 1406 C C . PRO A 1 113 ? 21.89100 -1.93800 -1.53200 1.000 21.17465 656 PRO X C 1
ATOM 1407 O O . PRO A 1 113 ? 22.57300 -2.47700 -0.65500 1.000 22.36124 656 PRO X O 1
ATOM 1418 N N . ALA A 1 114 ? 21.75000 -2.43400 -2.74300 1.000 22.49072 657 ALA X N 1
ATOM 1419 C CA . ALA A 1 114 ? 22.49900 -3.59300 -3.17200 1.000 21.10914 657 ALA X CA 1
ATOM 1420 C C . ALA A 1 114 ? 23.93500 -3.20600 -3.51300 1.000 19.91481 657 ALA X C 1
ATOM 1421 O O . ALA A 1 114 ? 24.21800 -2.08000 -3.95300 1.000 18.50915 657 ALA X O 1
ATOM 1428 N N . GLU A 1 115 ? 24.84000 -4.16800 -3.29600 1.000 19.32246 658 GLU X N 1
ATOM 1429 C CA . GLU A 1 115 ? 26.23200 -4.02400 -3.70500 1.000 18.16416 658 GLU X CA 1
ATOM 1430 C C . GLU A 1 115 ? 26.34900 -3.52700 -5.13800 1.000 18.05306 658 GLU X C 1
ATOM 1431 O O . GLU A 1 115 ? 27.19600 -2.68400 -5.43800 1.000 19.59530 658 GLU X O 1
ATOM 1443 N N . SER A 1 116 ? 25.54500 -4.07600 -6.04400 1.000 20.93035 659 SER X N 1
ATOM 1444 C CA A SER A 1 116 ? 25.63300 -3.67700 -7.44500 0.438 23.05405 659 SER X CA 1
ATOM 1445 C CA B SER A 1 116 ? 25.62900 -3.67700 -7.44500 0.562 22.45674 659 SER X CA 1
ATOM 1446 C C . SER A 1 116 ? 25.42300 -2.17700 -7.62000 1.000 21.02591 659 SER X C 1
ATOM 1447 O O . SER A 1 116 ? 26.01600 -1.56400 -8.51700 1.000 23.57934 659 SER X O 1
ATOM 1462 N N . ASN A 1 117 ? 24.60000 -1.56300 -6.77300 1.000 19.22827 660 ASN X N 1
ATOM 1463 C CA . ASN A 1 117 ? 24.29900 -0.14500 -6.89500 1.000 19.73967 660 ASN X CA 1
ATOM 1464 C C . ASN A 1 117 ? 25.41200 0.74800 -6.36900 1.000 19.02511 660 ASN X C 1
ATOM 1465 O O . ASN A 1 117 ? 25.56100 1.88200 -6.82500 1.000 19.76833 660 ASN X O 1
ATOM 1476 N N . TYR A 1 118 ? 26.18900 0.26900 -5.40300 1.000 17.88606 661 TYR X N 1
ATOM 1477 C CA . TYR A 1 118 ? 27.22600 1.08600 -4.76200 1.000 18.08509 661 TYR X CA 1
ATOM 1478 C C . TYR A 1 118 ? 28.29900 0.12000 -4.27700 1.000 16.89254 661 TYR X C 1
ATOM 1479 O O . TYR A 1 118 ?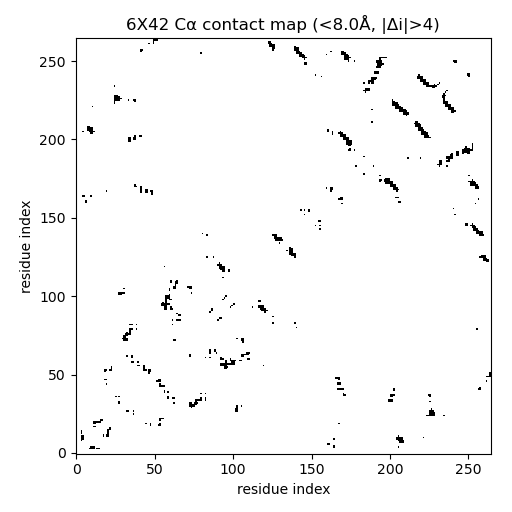 28.35100 -0.26000 -3.09500 1.000 17.61507 661 TYR X O 1
ATOM 1497 N N . PRO A 1 119 ? 29.14900 -0.34600 -5.18700 1.000 16.87824 662 PRO X N 1
ATOM 1498 C CA . PRO A 1 119 ? 30.01200 -1.49100 -4.87200 1.000 17.66824 662 PRO X CA 1
ATOM 1499 C C . PRO A 1 119 ? 31.24400 -1.10700 -4.06300 1.000 16.36047 662 PRO X C 1
ATOM 1500 O O . PRO A 1 119 ? 31.72200 0.02700 -4.08800 1.000 17.13474 662 PRO X O 1
ATOM 1511 N N . TYR A 1 120 ? 31.79900 -2.09900 -3.38100 1.000 16.41492 663 TYR X N 1
ATOM 1512 C CA . TYR A 1 120 ? 32.83800 -1.84100 -2.39400 1.000 15.61070 663 TYR X CA 1
ATOM 1513 C C . TYR A 1 120 ? 34.21900 -1.68500 -3.01700 1.000 15.90622 663 TYR X C 1
ATOM 1514 O O . TYR A 1 120 ? 34.65800 -2.50000 -3.82900 1.000 17.15166 663 TYR X O 1
ATOM 1532 N N . ASN A 1 121 ? 34.92500 -0.65800 -2.57700 1.000 14.84125 664 ASN X N 1
ATOM 1533 C CA . ASN A 1 121 ? 36.36500 -0.55000 -2.75400 1.000 14.67225 664 ASN X CA 1
ATOM 1534 C C . ASN A 1 121 ? 36.81300 0.10000 -1.46600 1.000 13.50067 664 ASN X C 1
ATOM 1535 O O . ASN A 1 121 ? 36.27400 1.14900 -1.09200 1.000 14.32157 664 ASN X O 1
ATOM 1546 N N . TYR A 1 122 ? 37.78400 -0.51000 -0.79100 1.000 13.81264 665 TYR X N 1
ATOM 1547 C CA . TYR A 1 122 ? 38.14100 -0.00900 0.52600 1.000 13.36224 665 TYR X CA 1
ATOM 1548 C C . TYR A 1 122 ? 38.61900 1.43100 0.46100 1.000 12.55767 665 TYR X C 1
ATOM 1549 O O . TYR A 1 122 ? 38.51600 2.15400 1.45400 1.000 13.48565 665 TYR X O 1
ATOM 1567 N N . VAL A 1 123 ? 39.14600 1.88000 -0.68600 1.000 13.17158 666 VAL X N 1
ATOM 1568 C CA . VAL A 1 123 ? 39.66100 3.24400 -0.77100 1.000 13.11464 666 VAL X CA 1
ATOM 1569 C C . VAL A 1 123 ? 38.56000 4.30000 -0.70900 1.000 13.17861 666 VAL X C 1
ATOM 1570 O O . VAL A 1 123 ? 38.84800 5.49100 -0.51700 1.000 13.94285 666 VAL X O 1
ATOM 1583 N N . LYS A 1 124 ? 37.30100 3.88700 -0.88700 1.000 13.41323 667 LYS X N 1
ATOM 1584 C CA . LYS A 1 124 ? 36.14900 4.77300 -0.82500 1.000 14.16611 667 LYS X CA 1
ATOM 1585 C C . LYS A 1 124 ? 35.50200 4.80500 0.55800 1.000 14.01823 667 LYS X C 1
ATOM 1586 O O . LYS A 1 124 ? 34.53500 5.54800 0.75200 1.000 15.26911 667 LYS X O 1
ATOM 1605 N N . VAL A 1 125 ? 35.97700 4.00700 1.50600 1.000 13.82964 668 VAL X N 1
ATOM 1606 C CA . VAL A 1 125 ? 35.42200 4.00400 2.85400 1.000 13.78992 668 VAL X CA 1
ATOM 1607 C C . VAL A 1 125 ? 35.75100 5.34500 3.49600 1.000 14.58590 668 VAL X C 1
ATOM 1608 O O . VAL A 1 125 ? 36.92600 5.67900 3.68000 1.000 15.45256 668 VAL X O 1
ATOM 1621 N N . GLY A 1 126 ? 34.71300 6.12100 3.81800 1.000 14.94983 669 GLY X N 1
ATOM 1622 C CA . GLY A 1 126 ? 34.84500 7.47300 4.31800 1.000 16.68938 669 GLY X CA 1
ATOM 1623 C C . GLY A 1 126 ? 34.37900 8.54300 3.36100 1.000 16.66650 669 GLY X C 1
ATOM 1624 O O . GLY A 1 126 ? 34.32900 9.71200 3.76000 1.000 18.07276 669 GLY X O 1
ATOM 1628 N N . GLU A 1 127 ? 34.06800 8.21500 2.10800 1.000 15.89765 670 GLU X N 1
ATOM 1629 C CA . GLU A 1 127 ? 33.61600 9.23900 1.17000 1.000 16.60212 670 GLU X CA 1
ATOM 1630 C C . GLU A 1 127 ? 32.17300 9.64400 1.49600 1.000 17.03928 670 GLU X C 1
ATOM 1631 O O . GLU A 1 127 ? 31.49100 9.02800 2.31100 1.000 17.65296 670 GLU X O 1
ATOM 1643 N N . GLN A 1 128 ? 31.71200 10.71000 0.85400 1.000 18.65519 671 GLN X N 1
ATOM 1644 C CA . GLN A 1 128 ? 30.37400 11.21500 1.13100 1.000 21.80197 671 GLN X CA 1
ATOM 1645 C C . GLN A 1 128 ? 29.32000 10.15200 0.83800 1.000 20.63999 671 GLN X C 1
ATOM 1646 O O . GLN A 1 128 ? 29.41600 9.40200 -0.13200 1.000 22.76562 671 GLN X O 1
ATOM 1660 N N . CYS A 1 129 ? 28.31000 10.09200 1.69200 1.000 21.19919 672 CYS X N 1
ATOM 1661 C CA . CYS A 1 129 ? 27.18800 9.18700 1.48400 1.000 21.72666 672 CYS X CA 1
ATOM 1662 C C . CYS A 1 129 ? 26.51900 9.50300 0.14900 1.000 21.83164 672 CYS X C 1
ATOM 1663 O O . CYS A 1 129 ? 26.16400 10.66300 -0.09700 1.000 23.74809 672 CYS X O 1
ATOM 1670 N N . PRO A 1 130 ? 26.33800 8.51900 -0.73100 1.000 21.78367 673 PRO X N 1
ATOM 1671 C CA . PRO A 1 130 ? 25.76100 8.79000 -2.05100 1.000 22.83717 673 PRO X CA 1
ATOM 1672 C C . PRO A 1 130 ? 24.25600 8.98200 -1.99000 1.000 25.03143 673 PRO X C 1
ATOM 1673 O O . PRO A 1 130 ? 23.56800 8.45900 -1.10900 1.000 25.87429 673 PRO X O 1
ATOM 1684 N N . LYS A 1 131 ? 23.75700 9.74600 -2.95900 1.000 28.19913 674 LYS X N 1
ATOM 1685 C CA . LYS A 1 131 ? 22.32200 9.85500 -3.16500 1.000 30.61313 674 LYS X CA 1
ATOM 1686 C C . LYS A 1 131 ? 21.76700 8.51100 -3.60800 1.000 29.20607 674 LYS X C 1
ATOM 1687 O O . LYS A 1 131 ? 22.36800 7.81700 -4.43400 1.000 29.88629 674 LYS X O 1
ATOM 1706 N N . VAL A 1 132 ? 20.60900 8.14400 -3.07400 1.000 28.16437 675 VAL X N 1
ATOM 1707 C CA . VAL A 1 132 ? 19.94500 6.92500 -3.51700 1.000 28.46968 675 VAL X CA 1
ATOM 1708 C C . VAL A 1 132 ? 19.29000 7.21400 -4.85900 1.000 29.17510 675 VAL X C 1
ATOM 1709 O O . VAL A 1 132 ? 18.46200 8.11800 -4.97200 1.000 30.65905 675 VAL X O 1
ATOM 1722 N N . GLU A 1 133 ? 19.69300 6.47400 -5.88600 1.000 28.42109 676 GLU X N 1
ATOM 1723 C CA . GLU A 1 133 ? 19.16800 6.68600 -7.22500 1.000 28.40882 676 GLU X CA 1
ATOM 1724 C C . GLU A 1 133 ? 17.84900 5.93000 -7.41800 1.000 29.03742 676 GLU X C 1
ATOM 1725 O O . GLU A 1 133 ? 17.54100 4.95500 -6.72000 1.000 27.90014 676 GLU X O 1
ATOM 1737 N N . ASP A 1 134 ? 17.06600 6.39300 -8.39600 1.000 33.41696 677 ASP X N 1
ATOM 1738 C CA . ASP A 1 134 ? 15.70500 5.89300 -8.55000 1.000 36.49010 677 ASP X CA 1
ATOM 1739 C C . ASP A 1 134 ? 15.67200 4.39400 -8.82700 1.000 35.33252 677 ASP X C 1
ATOM 1740 O O . ASP A 1 134 ? 14.72700 3.71500 -8.41600 1.000 37.05790 677 ASP X O 1
ATOM 1749 N N . HIS A 1 135 ? 16.68700 3.85300 -9.50700 1.000 32.49982 678 HIS X N 1
ATOM 1750 C CA . HIS A 1 135 ? 16.69100 2.44700 -9.89700 1.000 32.04488 678 HIS X CA 1
ATOM 1751 C C . HIS A 1 135 ? 17.29900 1.53100 -8.84500 1.000 29.50112 678 HIS X C 1
ATOM 1752 O O . HIS A 1 135 ? 17.33000 0.31200 -9.04600 1.000 30.60082 678 HIS X O 1
ATOM 1766 N N . TRP A 1 136 ? 17.77100 2.07400 -7.73000 1.000 27.43751 679 TRP X N 1
ATOM 1767 C CA . TRP A 1 136 ? 18.42700 1.24300 -6.73000 1.000 27.01567 679 TRP X CA 1
ATOM 1768 C C . TRP A 1 136 ? 17.42100 0.32700 -6.02900 1.000 28.74104 679 TRP X C 1
ATOM 1769 O O . TRP A 1 136 ? 16.26900 0.70300 -5.80300 1.000 29.68844 679 TRP X O 1
ATOM 1790 N N . MET A 1 137 ? 17.86500 -0.89000 -5.69500 1.000 28.68709 680 MET X N 1
ATOM 1791 C CA . MET A 1 137 ? 17.08000 -1.81700 -4.88400 1.000 30.40491 680 MET X CA 1
ATOM 1792 C C . MET A 1 137 ? 17.18900 -1.47300 -3.40300 1.000 29.06433 680 MET X C 1
ATOM 1793 O O . MET A 1 137 ? 18.26200 -1.11600 -2.92200 1.000 30.58791 680 MET X O 1
ATOM 1807 N N . ASN A 1 138 ? 16.09800 -1.64800 -2.66800 1.000 27.88189 681 ASN X N 1
ATOM 1808 C CA . ASN A 1 138 ? 16.11900 -1.55900 -1.20500 1.000 27.71131 681 ASN X CA 1
ATOM 1809 C C . ASN A 1 138 ? 15.97900 -2.96800 -0.63800 1.000 26.30596 681 ASN X C 1
ATOM 1810 O O . ASN A 1 138 ? 14.8820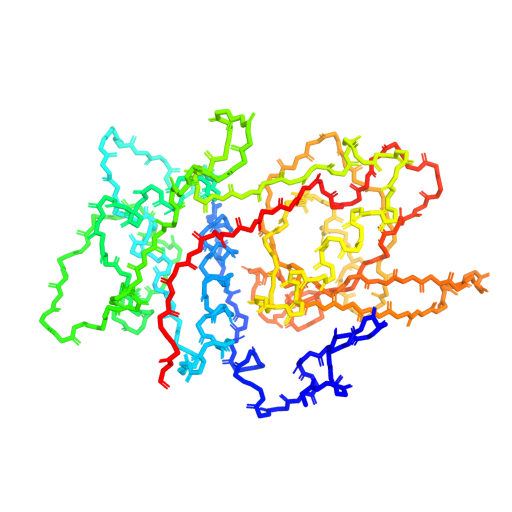0 -3.53300 -0.61600 1.000 27.99181 681 ASN X O 1
ATOM 1821 N N . LEU A 1 139 ? 17.08000 -3.52000 -0.14800 1.000 24.00821 682 LEU X N 1
ATOM 1822 C CA . LEU A 1 139 ? 17.05800 -4.86600 0.41300 1.000 24.30890 682 LEU X CA 1
ATOM 1823 C C . LEU A 1 139 ? 16.49100 -4.88700 1.82100 1.000 27.04800 682 LEU X C 1
ATOM 1824 O O . LEU A 1 139 ? 16.43400 -5.95300 2.44300 1.000 28.42661 682 LEU X O 1
ATOM 1840 N N . TRP A 1 140 ? 16.07600 -3.73100 2.32700 1.000 29.28478 683 TRP X N 1
ATOM 1841 C CA . TRP A 1 140 ? 15.41000 -3.59400 3.61000 1.000 31.89557 683 TRP X CA 1
ATOM 1842 C C . TRP A 1 140 ? 13.94200 -3.23200 3.43900 1.000 33.58238 683 TRP X C 1
ATOM 1843 O O . TRP A 1 140 ? 13.26500 -2.93200 4.42100 1.000 33.82996 683 TRP X O 1
ATOM 1864 N N . ASP A 1 141 ? 13.43600 -3.23300 2.21400 1.000 36.60350 684 ASP X N 1
ATOM 1865 C CA . ASP A 1 141 ? 12.01700 -2.98900 2.00700 1.000 42.05765 684 ASP X CA 1
ATOM 1866 C C . ASP A 1 141 ? 11.20000 -4.00200 2.80700 1.000 43.88134 684 ASP X C 1
ATOM 1867 O O . ASP A 1 141 ? 11.49100 -5.20200 2.79900 1.000 43.46615 684 ASP X O 1
ATOM 1876 N N . ASN A 1 142 ? 10.19800 -3.49900 3.52900 1.000 46.12935 685 ASN X N 1
ATOM 1877 C CA . ASN A 1 142 ? 9.33900 -4.28000 4.42400 1.000 48.78640 685 ASN X CA 1
ATOM 1878 C C . ASN A 1 142 ? 10.10500 -5.01400 5.52000 1.000 46.10946 685 ASN X C 1
ATOM 1879 O O . ASN A 1 142 ? 9.57000 -5.94600 6.12800 1.000 46.75801 685 ASN X O 1
ATOM 1890 N N . GLY A 1 143 ? 11.34300 -4.62200 5.80000 1.000 42.57619 686 GLY X N 1
ATOM 1891 C CA . GLY A 1 143 ? 12.02300 -5.09200 6.98400 1.000 40.64090 686 GLY X CA 1
ATOM 1892 C C . GLY A 1 143 ? 11.72700 -4.19800 8.17400 1.000 38.77034 686 GLY X C 1
ATOM 1893 O O . GLY A 1 143 ? 11.46900 -3.00200 8.03200 1.000 39.22349 686 GLY X O 1
ATOM 1897 N N . LYS A 1 144 ? 11.74400 -4.80800 9.35700 1.000 36.22173 687 LYS X N 1
ATOM 1898 C CA . LYS A 1 144 ? 11.58500 -4.09500 10.61300 1.000 34.54427 687 LYS X CA 1
ATOM 1899 C C . LYS A 1 144 ? 12.49900 -4.73000 11.64800 1.000 32.04710 687 LYS X C 1
ATOM 1900 O O . LYS A 1 144 ? 12.51700 -5.95400 11.79600 1.000 32.80644 687 LYS X O 1
ATOM 1907 N N . ILE A 1 145 ? 13.26300 -3.90400 12.34700 1.000 29.23514 688 ILE X N 1
ATOM 1908 C CA . ILE A 1 145 ? 14.00600 -4.36400 13.51200 1.000 27.05928 688 ILE X CA 1
ATOM 1909 C C . ILE A 1 145 ? 13.02300 -4.40600 14.67200 1.000 25.49998 688 ILE X C 1
ATOM 1910 O O . ILE A 1 145 ? 12.30400 -3.43200 14.92500 1.000 27.92457 688 ILE X O 1
ATOM 1926 N N . LEU A 1 146 ? 13.00000 -5.52700 15.38400 1.000 22.82984 689 LEU X N 1
ATOM 1927 C CA . LEU A 1 146 ? 12.04800 -5.72400 16.46500 1.000 22.00079 689 LEU X CA 1
ATOM 1928 C C . LEU A 1 146 ? 12.54500 -5.09100 17.75700 1.000 21.48582 689 LEU X C 1
ATOM 1929 O O . LEU A 1 146 ? 13.69700 -5.29200 18.16300 1.000 21.64676 689 LEU X O 1
ATOM 1945 N N . HIS A 1 147 ? 11.65600 -4.33500 18.41400 1.000 21.82636 690 HIS X N 1
ATOM 1946 C CA . HIS A 1 147 ? 11.91600 -3.76800 19.73600 1.000 24.18091 690 HIS X CA 1
ATOM 1947 C C . HIS A 1 147 ? 10.80000 -4.14300 20.69300 1.000 27.04999 690 HIS X C 1
ATOM 1948 O O . HIS A 1 147 ? 10.44100 -3.37300 21.58700 1.000 29.44765 690 HIS X O 1
ATOM 1963 N N . ASN A 1 148 ? 10.23400 -5.32200 20.48800 1.000 28.47460 691 ASN X N 1
ATOM 1964 C CA . ASN A 1 148 ? 9.11200 -5.76600 21.29200 1.000 30.75181 691 ASN X CA 1
ATOM 1965 C C . ASN A 1 148 ? 9.58300 -6.04600 22.70300 1.000 29.56501 691 ASN X C 1
ATOM 1966 O O . ASN A 1 148 ? 10.68700 -6.55600 22.91800 1.000 30.05494 691 ASN X O 1
ATOM 1977 N N . LYS A 1 149 ? 8.74300 -5.67500 23.66300 1.000 27.27963 692 LYS X N 1
ATOM 1978 C CA . LYS A 1 149 ? 9.02300 -5.83800 25.08800 1.000 25.82187 692 LYS X CA 1
ATOM 1979 C C . LYS A 1 149 ? 8.18900 -7.03200 25.54700 1.000 26.79740 692 LYS X C 1
ATOM 1980 O O . LYS A 1 149 ? 7.03000 -6.88500 25.96100 1.000 29.37890 692 LYS X O 1
ATOM 1999 N N . ASN A 1 150 ? 8.80000 -8.22400 25.50500 1.000 25.99789 693 ASN X N 1
ATOM 2000 C CA . ASN A 1 150 ? 8.08500 -9.47300 25.75500 1.000 27.40229 693 ASN X CA 1
ATOM 2001 C C . ASN A 1 150 ? 8.44300 -10.15200 27.07800 1.000 26.35978 693 ASN X C 1
ATOM 2002 O O . ASN A 1 150 ? 7.53700 -10.63100 27.77100 1.000 28.43823 693 ASN X O 1
ATOM 2013 N N . GLU A 1 151 ? 9.71800 -10.09400 27.42400 1.000 27.31316 694 GLU X N 1
ATOM 2014 C CA . GLU A 1 151 ? 10.23300 -10.70000 28.65600 1.000 28.19182 694 GLU X CA 1
ATOM 2015 C C . GLU A 1 151 ? 9.77700 -9.86400 29.85300 1.000 24.14595 694 GLU X C 1
ATOM 2016 O O . GLU A 1 151 ? 9.39200 -8.71600 29.64600 1.000 24.93766 694 GLU X O 1
ATOM 2028 N N . PRO A 1 152 ? 9.76500 -10.42300 31.08500 1.000 22.24099 695 PRO X N 1
ATOM 2029 C CA . PRO A 1 152 ? 9.36600 -9.67200 32.28200 1.000 22.42963 695 PRO X CA 1
ATOM 2030 C C . PRO A 1 152 ? 10.52900 -8.87400 32.83700 1.000 22.17871 695 PRO X C 1
ATOM 2031 O O . PRO A 1 152 ? 10.78700 -8.87100 34.04100 1.000 24.57314 695 PRO X O 1
ATOM 2042 N N . ASN A 1 153 ? 11.24400 -8.19100 31.95400 1.000 21.64378 696 ASN X N 1
ATOM 2043 C CA . ASN A 1 153 ? 12.33200 -7.31500 32.35600 1.000 21.54319 696 ASN X CA 1
ATOM 2044 C C . ASN A 1 153 ? 12.53500 -6.28300 31.26300 1.000 20.22349 696 ASN X C 1
ATOM 2045 O O . ASN A 1 153 ? 12.17000 -6.49000 30.10600 1.000 24.40100 696 ASN X O 1
ATOM 2056 N N . SER A 1 154 ? 13.12800 -5.16900 31.63900 1.000 17.92286 697 SER X N 1
ATOM 2057 C CA . SER A 1 154 ? 13.22100 -4.03200 30.73700 1.000 15.93782 697 SER X CA 1
ATOM 2058 C C . SER A 1 154 ? 14.36800 -4.13600 29.73100 1.000 16.41341 697 SER X C 1
ATOM 2059 O O . SER A 1 154 ? 14.53400 -3.21700 28.92600 1.000 17.13510 697 SER X O 1
ATOM 2067 N N . LEU A 1 155 ? 15.12400 -5.23000 29.70600 1.000 19.94685 698 LEU X N 1
ATOM 2068 C CA . LEU A 1 155 ? 16.33500 -5.33100 28.90000 1.000 21.63619 698 LEU X CA 1
ATOM 2069 C C . LEU A 1 155 ? 16.13500 -5.91600 27.50800 1.000 21.16641 698 LEU X C 1
ATOM 2070 O O . LEU A 1 155 ? 17.08700 -5.92200 26.72300 1.000 23.46864 698 LEU X O 1
ATOM 2086 N N . ASP A 1 156 ? 14.96600 -6.45300 27.18100 1.000 22.47661 699 ASP X N 1
ATOM 2087 C CA . ASP A 1 156 ? 14.81000 -6.96300 25.82000 1.000 25.68245 699 ASP X CA 1
ATOM 2088 C C . ASP A 1 156 ? 14.40700 -5.81900 24.88600 1.000 23.97540 699 ASP X C 1
ATOM 2089 O O . ASP A 1 156 ? 14.29700 -4.65500 25.28300 1.000 26.53842 699 ASP X O 1
ATOM 2098 N N . GLY A 1 157 ? 14.23200 -6.14400 23.61300 1.000 22.47226 700 GLY X N 1
ATOM 2099 C CA . GLY A 1 157 ? 13.82100 -5.15300 22.65200 1.000 22.18118 700 GLY X CA 1
ATOM 2100 C C . GLY A 1 157 ? 14.90500 -4.23900 22.13800 1.000 20.09216 700 GLY X C 1
ATOM 2101 O O . GLY A 1 157 ? 14.57700 -3.19600 21.57400 1.000 21.14194 700 GLY X O 1
ATOM 2105 N N . LYS A 1 158 ? 16.19200 -4.58900 22.29600 1.000 21.75880 701 LYS X N 1
ATOM 2106 C CA . LYS A 1 158 ? 17.24100 -3.71400 21.78300 1.000 21.82589 701 LYS X CA 1
ATOM 2107 C C . LYS A 1 158 ? 17.38000 -3.81700 20.26500 1.000 20.74927 701 LYS X C 1
ATOM 2108 O O . LYS A 1 158 ? 17.94700 -2.91700 19.64300 1.000 22.40460 701 LYS X O 1
ATOM 2127 N N . GLY A 1 159 ? 16.87100 -4.90000 19.66600 1.000 20.14271 702 GLY X N 1
ATOM 2128 C CA . GLY A 1 159 ? 17.01600 -5.20000 18.26100 1.000 19.06828 702 GLY X CA 1
ATOM 2129 C C . GLY A 1 159 ? 18.06200 -6.25900 17.98200 1.000 17.43597 702 GLY X C 1
ATOM 2130 O O . GLY A 1 159 ? 18.07200 -6.84700 16.89200 1.000 17.84693 702 GLY X O 1
ATOM 2134 N N . TYR A 1 160 ? 18.94400 -6.49300 18.94300 1.000 17.13112 703 TYR X N 1
ATOM 2135 C CA . TYR A 1 160 ? 19.96600 -7.52400 18.86700 1.000 16.67761 703 TYR X CA 1
ATOM 2136 C C . TYR A 1 160 ? 19.99600 -8.22200 20.21100 1.000 16.56038 703 TYR X C 1
ATOM 2137 O O . TYR A 1 160 ? 19.56500 -7.66900 21.22900 1.000 18.30761 703 TYR X O 1
ATOM 2155 N N . THR A 1 161 ? 20.56200 -9.42900 20.20500 1.000 15.28220 704 THR X N 1
ATOM 2156 C CA . THR A 1 161 ? 20.86100 -10.16600 21.42100 1.000 15.42162 704 THR X CA 1
ATOM 2157 C C . THR A 1 161 ? 22.30100 -10.64300 21.31900 1.000 15.12901 704 THR X C 1
ATOM 2158 O O . THR A 1 161 ? 22.70000 -11.15600 20.27200 1.000 15.88413 704 THR X O 1
ATOM 2169 N N . ALA A 1 162 ? 23.07700 -10.43800 22.37600 1.000 15.26754 705 ALA X N 1
ATOM 2170 C CA . ALA A 1 162 ? 24.48700 -10.79800 22.40300 1.000 14.87261 705 ALA X CA 1
ATOM 2171 C C . ALA A 1 162 ? 24.76900 -11.75600 23.54900 1.000 15.93035 705 ALA X C 1
ATOM 2172 O O . ALA A 1 162 ? 24.20000 -11.61700 24.63100 1.000 18.36714 705 ALA X O 1
ATOM 2179 N N . TYR A 1 163 ? 25.64700 -12.72900 23.31200 1.000 14.73222 706 TYR X N 1
ATOM 2180 C CA . TYR A 1 163 ? 26.08000 -13.70400 24.30500 1.000 15.66625 706 TYR X CA 1
ATOM 2181 C C . TYR A 1 163 ? 27.60400 -13.74300 24.31300 1.000 15.14945 706 TYR X C 1
ATOM 2182 O O . TYR A 1 163 ? 28.23100 -13.73700 23.25000 1.000 16.31921 706 TYR X O 1
ATOM 2200 N N . GLU A 1 164 ? 28.19800 -13.81100 25.50100 1.000 14.02562 707 GLU X N 1
ATOM 2201 C CA . GLU A 1 164 ? 29.65300 -13.82000 25.66200 1.000 15.26880 707 GLU X CA 1
ATOM 2202 C C . GLU A 1 164 ? 30.11400 -15.16800 26.19100 1.000 15.31756 707 GLU X C 1
ATOM 2203 O O . GLU A 1 164 ? 29.56000 -15.66700 27.17300 1.000 16.43938 707 GLU X O 1
ATOM 2215 N N . SER A 1 165 ? 31.14400 -15.74200 25.57000 1.000 14.79302 708 SER X N 1
ATOM 2216 C CA . SER A 1 165 ? 31.62600 -17.03200 26.04500 1.000 15.37055 708 SER X CA 1
ATOM 2217 C C . SER A 1 165 ? 32.13800 -16.96100 27.48600 1.000 16.86311 708 SER X C 1
ATOM 2218 O O . SER A 1 165 ? 32.02500 -17.93700 28.23500 1.000 18.66309 708 SER X O 1
ATOM 2226 N N . GLU A 1 166 ? 32.71400 -15.83300 27.89400 1.000 17.74842 709 GLU X N 1
ATOM 2227 C CA . GLU A 1 166 ? 33.19500 -15.70600 29.26700 1.000 19.48873 709 GLU X CA 1
ATOM 2228 C C . GLU A 1 166 ? 32.05200 -15.84900 30.25900 1.000 20.75865 709 GLU X C 1
ATOM 2229 O O . GLU A 1 166 ? 32.24500 -16.40200 31.34300 1.000 23.65755 709 GLU X O 1
ATOM 2241 N N . ARG A 1 167 ? 30.85600 -15.36900 29.91300 1.000 20.83832 710 ARG X N 1
ATOM 2242 C CA . ARG A 1 167 ? 29.71300 -15.51800 30.80800 1.000 22.61291 710 ARG X CA 1
ATOM 2243 C C . ARG A 1 167 ? 29.17300 -16.94200 30.81600 1.000 22.24258 710 ARG X C 1
ATOM 2244 O O . ARG A 1 167 ? 28.45700 -17.31600 31.74000 1.000 25.27672 710 ARG X O 1
ATOM 2254 N N . PHE A 1 168 ? 29.52500 -17.75200 29.82300 1.000 22.15213 711 PHE X N 1
ATOM 2255 C CA . PHE A 1 168 ? 29.12000 -19.15000 29.74500 1.000 22.91051 711 PHE X CA 1
ATOM 2256 C C . PHE A 1 168 ? 30.26500 -20.09900 30.07200 1.000 24.64294 711 PHE X C 1
ATOM 2257 O O . PHE A 1 168 ? 30.20200 -21.27300 29.70300 1.000 24.59213 711 PHE X O 1
ATOM 2274 N N . HIS A 1 169 ? 31.30400 -19.62200 30.77000 1.000 26.54142 712 HIS X N 1
ATOM 2275 C CA . HIS A 1 169 ? 32.50500 -20.43800 30.95100 1.000 32.84981 712 HIS X CA 1
ATOM 2276 C C . HIS A 1 169 ? 32.20700 -21.74700 31.67500 1.000 32.72105 712 HIS X C 1
ATOM 2277 O O . HIS A 1 169 ? 32.83900 -22.76600 31.37600 1.000 33.94889 712 HIS X O 1
ATOM 2291 N N . ASP A 1 170 ? 31.24500 -21.75100 32.60500 1.000 32.15345 713 ASP X N 1
ATOM 2292 C CA . ASP A 1 170 ? 30.84200 -22.97300 33.29200 1.000 33.12337 713 ASP X CA 1
ATOM 2293 C C . ASP A 1 170 ? 29.64800 -23.65900 32.64600 1.000 30.81207 713 ASP X C 1
ATOM 2294 O O . ASP A 1 170 ? 29.09000 -24.59600 33.23500 1.000 33.40069 713 ASP X O 1
ATOM 2303 N N . ASN A 1 171 ? 29.23100 -23.20800 31.47600 1.000 29.34000 714 ASN X N 1
ATOM 2304 C CA . ASN A 1 171 ? 28.07200 -23.77600 30.81700 1.000 29.50784 714 ASN X CA 1
ATOM 2305 C C . ASN A 1 171 ? 28.23500 -23.63900 29.30500 1.000 25.76564 714 ASN X C 1
ATOM 2306 O O . ASN A 1 171 ? 27.35700 -23.13300 28.60200 1.000 24.78762 714 ASN X O 1
ATOM 2317 N N . MET A 1 172 ? 29.36900 -24.11300 28.78200 1.000 24.07034 715 MET X N 1
ATOM 2318 C CA . MET A 1 172 ? 29.63500 -23.94400 27.35100 1.000 21.92703 715 MET X CA 1
ATOM 2319 C C . MET A 1 172 ? 28.71000 -24.77700 26.47600 1.000 21.29573 715 MET X C 1
ATOM 2320 O O . MET A 1 172 ? 28.50400 -24.42200 25.31100 1.000 20.25672 715 MET X O 1
ATOM 2334 N N A ASP A 1 173 ? 28.14900 -25.86900 27.00200 0.455 22.95542 716 ASP X N 1
ATOM 2335 N N B ASP A 1 173 ? 28.14800 -25.86800 27.00400 0.545 22.58119 716 ASP X N 1
ATOM 2336 C CA A ASP A 1 173 ? 27.18800 -26.63800 26.21900 0.455 23.74747 716 ASP X CA 1
ATOM 2337 C CA B ASP A 1 173 ? 27.18900 -26.63800 26.22100 0.545 22.78840 716 ASP X CA 1
ATOM 2338 C C A ASP A 1 173 ? 25.99000 -25.78100 25.83200 0.455 21.22328 716 ASP X C 1
ATOM 2339 C C B ASP A 1 173 ? 25.98800 -25.78500 25.83500 0.545 20.16012 716 ASP X C 1
ATOM 2340 O O A ASP A 1 173 ? 25.46800 -25.90000 24.71900 0.455 21.73550 716 ASP X O 1
ATOM 2341 O O B ASP A 1 173 ? 25.46200 -25.91300 24.72500 0.545 20.58550 716 ASP X O 1
ATOM 2355 N N . ALA A 1 174 ? 25.54700 -24.90100 26.73700 1.000 20.48897 717 ALA X N 1
ATOM 2356 C CA . ALA A 1 174 ? 24.41700 -24.02900 26.43700 1.000 20.81494 717 ALA X CA 1
ATOM 2357 C C . ALA A 1 174 ? 24.80300 -22.97900 25.40200 1.000 18.74231 717 ALA X C 1
ATOM 2358 O O . ALA A 1 174 ? 24.01300 -22.67500 24.50600 1.000 19.04965 717 ALA X O 1
ATOM 2366 N N . PHE A 1 175 ? 26.02300 -22.44100 25.49400 1.000 17.93834 718 PHE X N 1
ATOM 2367 C CA . PHE A 1 175 ? 26.51000 -21.48500 24.49500 1.000 16.77293 718 PHE X CA 1
ATOM 2368 C C . PHE A 1 175 ? 26.51400 -22.11900 23.11100 1.000 16.16393 718 PHE X C 1
ATOM 2369 O O . PHE A 1 175 ? 26.01800 -21.53200 22.14300 1.000 16.41456 718 PHE X O 1
ATOM 2386 N N . VAL A 1 176 ? 27.02600 -23.34800 23.01500 1.000 16.91144 719 VAL X N 1
ATOM 2387 C CA . VAL A 1 176 ? 27.04500 -24.08200 21.75400 1.000 16.61048 719 VAL X CA 1
ATOM 2388 C C . VAL A 1 176 ? 25.63000 -24.29900 21.22600 1.000 16.69010 719 VAL X C 1
ATOM 2389 O O . VAL A 1 176 ? 25.34900 -24.08100 20.03500 1.000 17.31797 719 VAL X O 1
ATOM 2402 N N . LYS A 1 177 ? 24.71400 -24.73500 22.09600 1.000 18.00988 720 LYS X N 1
ATOM 2403 C CA . LYS A 1 177 ? 23.34800 -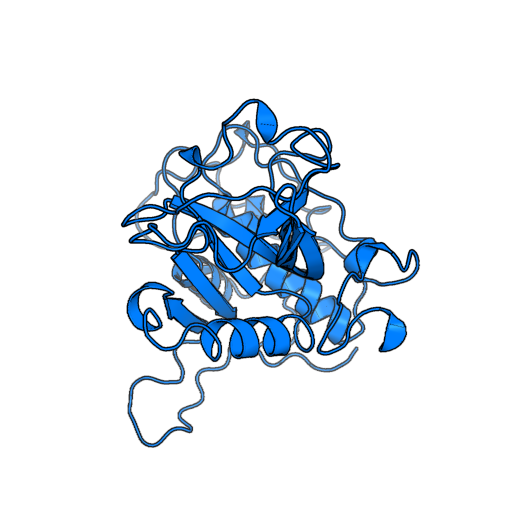25.00900 21.65800 1.000 18.95811 720 LYS X CA 1
ATOM 2404 C C . LYS A 1 177 ? 22.65300 -23.75500 21.15200 1.000 17.48287 720 LYS X C 1
ATOM 2405 O O . LYS A 1 177 ? 21.94100 -23.80400 20.14200 1.000 18.06166 720 LYS X O 1
ATOM 2412 N N . ILE A 1 178 ? 22.86800 -22.61500 21.82200 1.000 16.54606 721 ILE X N 1
ATOM 2413 C CA . ILE A 1 178 ? 22.29800 -21.35000 21.36200 1.000 16.95466 721 ILE X CA 1
ATOM 2414 C C . ILE A 1 178 ? 22.77200 -21.04600 19.94600 1.000 16.30199 721 ILE X C 1
ATOM 2415 O O . ILE A 1 178 ? 21.97300 -20.72300 19.06100 1.000 17.42697 721 ILE X O 1
ATOM 2431 N N . ILE A 1 179 ? 24.08200 -21.14200 19.71500 1.000 15.24662 722 ILE X N 1
ATOM 2432 C CA . ILE A 1 179 ? 24.63400 -20.81400 18.40800 1.000 15.15556 722 ILE X CA 1
ATOM 2433 C C . ILE A 1 179 ? 24.10600 -21.77300 17.34500 1.000 14.64376 722 ILE X C 1
ATOM 2434 O O . ILE A 1 179 ? 23.69400 -21.34900 16.25700 1.000 15.84688 722 ILE X O 1
ATOM 2450 N N . LYS A 1 180 ? 24.09500 -23.08300 17.63900 1.000 15.47834 723 LYS X N 1
ATOM 2451 C CA . LYS A 1 180 ? 23.60800 -24.03400 16.64800 1.000 15.55149 723 LYS X CA 1
ATOM 2452 C C . LYS A 1 180 ? 22.16900 -23.71800 16.24600 1.000 15.92614 723 LYS X C 1
ATOM 2453 O O . LYS A 1 180 ? 21.82200 -23.73400 15.05700 1.000 16.50163 723 LYS X O 1
ATOM 2472 N N . THR A 1 181 ? 21.30900 -23.43700 17.23300 1.000 16.17510 724 THR X N 1
ATOM 2473 C CA . THR A 1 181 ? 19.91600 -23.11000 16.93900 1.000 17.65857 724 THR X CA 1
ATOM 2474 C C . THR A 1 181 ? 19.79200 -21.89500 16.02200 1.000 16.18110 724 THR X C 1
ATOM 2475 O O . THR A 1 181 ? 18.99500 -21.89800 15.07400 1.000 16.71576 724 THR X O 1
ATOM 2486 N N . GLU A 1 182 ? 20.58500 -20.85100 16.28100 1.000 15.99101 725 GLU X N 1
ATOM 2487 C CA . GLU A 1 182 ? 20.51900 -19.64000 15.46500 1.000 15.75079 725 GLU X CA 1
ATOM 2488 C C . GLU A 1 182 ? 21.08600 -19.86800 14.06900 1.000 15.64636 725 GLU X C 1
ATOM 2489 O O . GLU A 1 182 ? 20.55900 -19.33600 13.08700 1.000 16.73098 725 GLU X O 1
ATOM 2501 N N . VAL A 1 183 ? 22.16100 -20.65000 13.95400 1.000 14.47803 726 VAL X N 1
ATOM 2502 C CA . VAL A 1 183 ? 22.68200 -20.99100 12.63100 1.000 15.11347 726 VAL X CA 1
ATOM 2503 C C . VAL A 1 183 ? 21.62800 -21.74900 11.83200 1.000 15.25025 726 VAL X C 1
ATOM 2504 O O . VAL A 1 183 ? 21.39900 -21.46400 10.65100 1.000 16.14136 726 VAL X O 1
ATOM 2517 N N . MET A 1 184 ? 20.94700 -22.69800 12.47200 1.000 16.55745 727 MET X N 1
ATOM 2518 C CA A MET A 1 184 ? 19.90100 -23.43600 11.77300 0.344 17.85450 727 MET X CA 1
ATOM 2519 C CA B MET A 1 184 ? 19.89200 -23.43800 11.78500 0.656 18.58290 727 MET X CA 1
ATOM 2520 C C . MET A 1 184 ? 18.75900 -22.52000 11.34400 1.000 17.70020 727 MET X C 1
ATOM 2521 O O . MET A 1 184 ? 18.27200 -22.61900 10.21500 1.000 20.33487 727 MET X O 1
ATOM 2548 N N . ASN A 1 185 ? 18.32600 -21.61300 12.22300 1.000 17.74906 728 ASN X N 1
ATOM 2549 C CA . ASN A 1 185 ? 17.12200 -20.83600 11.96000 1.000 19.24035 728 ASN X CA 1
ATOM 2550 C C . ASN A 1 185 ? 17.37300 -19.57700 11.14000 1.000 18.46734 728 ASN X C 1
ATOM 2551 O O . ASN A 1 185 ? 16.53400 -19.22400 10.29500 1.000 21.23559 728 ASN X O 1
ATOM 2562 N N . LYS A 1 186 ? 18.48800 -18.88100 11.38200 1.000 17.33431 729 LYS X N 1
ATOM 2563 C CA . LYS A 1 186 ? 18.78700 -17.63300 10.69200 1.000 17.59099 729 LYS X CA 1
ATOM 2564 C C . LYS A 1 186 ? 19.86200 -17.75800 9.62300 1.000 16.66950 729 LYS X C 1
ATOM 2565 O O . LYS A 1 186 ? 20.07300 -16.79900 8.86600 1.000 17.48678 729 LYS X O 1
ATOM 2584 N N . GLY A 1 187 ? 20.55700 -18.89700 9.55000 1.000 15.62822 730 GLY X N 1
ATOM 2585 C CA . GLY A 1 187 ? 21.59600 -19.12900 8.57200 1.000 16.41795 730 GLY X CA 1
ATOM 2586 C C . GLY A 1 187 ? 22.98700 -18.78000 9.04400 1.000 14.42217 730 GLY X C 1
ATOM 2587 O O . GLY A 1 187 ? 23.96900 -19.17500 8.38800 1.000 15.76093 730 GLY X O 1
ATOM 2591 N N . SER A 1 188 ? 23.10900 -18.07000 10.15700 1.000 14.02869 731 SER X N 1
ATOM 2592 C CA . SER A 1 188 ? 24.40100 -17.60500 10.64200 1.000 13.34960 731 SER X CA 1
ATOM 2593 C C . SER A 1 188 ? 24.18000 -16.92800 11.99000 1.000 13.23884 731 SER X C 1
ATOM 2594 O O . SER A 1 188 ? 23.05000 -16.57400 12.34900 1.000 13.56326 731 SER X O 1
ATOM 2602 N N . VAL A 1 189 ? 25.28900 -16.68800 12.69200 1.000 12.63031 732 VAL X N 1
ATOM 2603 C CA . VAL A 1 189 ? 25.36100 -15.64100 13.70000 1.000 12.68590 732 VAL X CA 1
ATOM 2604 C C . VAL A 1 189 ? 26.56300 -14.76400 13.37400 1.000 11.37812 732 VAL X C 1
ATOM 2605 O O . VAL A 1 189 ? 27.46200 -15.15500 12.62500 1.000 12.59494 732 VAL X O 1
ATOM 2618 N N . ILE A 1 190 ? 26.57500 -13.56100 13.94500 1.000 12.01353 733 ILE X N 1
ATOM 2619 C CA . ILE A 1 190 ? 27.76500 -12.72700 13.98900 1.000 11.53375 733 ILE X CA 1
ATOM 2620 C C . ILE A 1 190 ? 28.60800 -13.21700 15.15500 1.000 11.92224 733 ILE X C 1
ATOM 2621 O O . ILE A 1 190 ? 28.06300 -13.49800 16.22900 1.000 12.36639 733 ILE X O 1
ATOM 2637 N N . ALA A 1 191 ? 29.91700 -13.34100 14.96000 1.000 11.33643 734 ALA X N 1
ATOM 2638 C CA . ALA A 1 191 ? 30.80700 -13.72600 16.05100 1.000 11.28568 734 ALA X CA 1
ATOM 2639 C C . ALA A 1 191 ? 31.97700 -12.76700 16.11700 1.000 11.59253 734 ALA X C 1
ATOM 2640 O O . ALA A 1 191 ? 32.46100 -12.30100 15.07600 1.000 12.81431 734 ALA X O 1
ATOM 2647 N N . TYR A 1 192 ? 32.47200 -12.50000 17.31300 1.000 11.64249 735 TYR X N 1
ATOM 2648 C CA . TYR A 1 192 ? 33.64300 -11.62300 17.51400 1.000 11.70370 735 TYR X CA 1
ATOM 2649 C C . TYR A 1 192 ? 34.83700 -12.47100 17.90500 1.000 11.10004 735 TYR X C 1
ATOM 2650 O O . TYR A 1 192 ? 34.66900 -13.33700 18.70400 1.000 12.19184 735 TYR X O 1
ATOM 2668 N N . ILE A 1 193 ? 35.97100 -12.22200 17.28100 1.000 11.11669 736 ILE X N 1
ATOM 2669 C CA . ILE A 1 193 ? 37.25500 -12.83200 17.57700 1.000 11.35072 736 ILE X CA 1
ATOM 2670 C C . ILE A 1 193 ? 38.30700 -11.73000 17.65800 1.000 11.01070 736 ILE X C 1
ATOM 2671 O O . ILE A 1 193 ? 38.07800 -10.58300 17.28400 1.000 11.58097 736 ILE X O 1
ATOM 2687 N N . LYS A 1 194 ? 39.48900 -12.09000 18.14600 1.000 12.61154 737 LYS X N 1
ATOM 2688 C CA A LYS A 1 194 ? 40.65600 -11.22100 18.05900 0.343 13.27482 737 LYS X CA 1
ATOM 2689 C CA B LYS A 1 194 ? 40.64900 -11.21100 18.05300 0.657 12.69079 737 LYS X CA 1
ATOM 2690 C C . LYS A 1 194 ? 41.39100 -11.57600 16.77100 1.000 13.05462 737 LYS X C 1
ATOM 2691 O O . LYS A 1 194 ? 41.79700 -12.73100 16.59000 1.000 13.59065 737 LYS X O 1
ATOM 2728 N N . ALA A 1 195 ? 41.54400 -10.59600 15.87400 1.000 12.97969 738 ALA X N 1
ATOM 2729 C CA . ALA A 1 195 ? 42.08000 -10.87300 14.54100 1.000 13.77629 738 ALA X CA 1
ATOM 2730 C C . ALA A 1 195 ? 43.45300 -11.53000 14.61600 1.000 13.38153 738 ALA X C 1
ATOM 2731 O O . ALA A 1 195 ? 43.78600 -12.38100 13.77600 1.000 14.45218 738 ALA X O 1
ATOM 2738 N N . GLU A 1 196 ? 44.27200 -11.13100 15.59700 1.000 14.13782 739 GLU X N 1
ATOM 2739 C CA . GLU A 1 196 ? 45.59900 -11.72500 15.71400 1.000 15.63706 739 GLU X CA 1
ATOM 2740 C C . GLU A 1 196 ? 45.53600 -13.24600 15.71000 1.000 14.73848 739 GLU X C 1
ATOM 2741 O O . GLU A 1 196 ? 46.45900 -13.90600 15.22200 1.000 15.15798 739 GLU X O 1
ATOM 2753 N N . ASN A 1 197 ? 44.46400 -13.81200 16.26400 1.000 14.12670 740 ASN X N 1
ATOM 2754 C CA . ASN A 1 197 ? 44.40600 -15.23900 16.50600 1.000 13.88720 740 ASN X CA 1
ATOM 2755 C C . ASN A 1 197 ? 44.32000 -16.04900 15.22900 1.000 14.00792 740 ASN X C 1
ATOM 2756 O O . ASN A 1 197 ? 44.63000 -17.24500 15.26300 1.000 16.34412 740 ASN X O 1
ATOM 2767 N N . VAL A 1 198 ? 43.93200 -15.43400 14.10700 1.000 13.30155 741 VAL X N 1
ATOM 2768 C CA . VAL A 1 198 ? 43.85200 -16.12700 12.81800 1.000 13.83875 741 VAL X CA 1
ATOM 2769 C C . VAL A 1 198 ? 44.98200 -15.74000 11.88300 1.000 13.62424 741 VAL X C 1
ATOM 2770 O O . VAL A 1 198 ? 44.95300 -16.10200 10.69800 1.000 14.45180 741 VAL X O 1
ATOM 2783 N N . MET A 1 199 ? 46.01900 -15.07400 12.40300 1.000 14.24627 742 MET X N 1
ATOM 2784 C CA A MET A 1 199 ? 47.13800 -14.58500 11.61000 0.595 15.10853 742 MET X CA 1
ATOM 2785 C CA B MET A 1 199 ? 47.10700 -14.61300 11.55300 0.405 15.43074 742 MET X CA 1
ATOM 2786 C C . MET A 1 199 ? 48.26100 -15.59900 11.44300 1.000 15.40287 742 MET X C 1
ATOM 2787 O O . MET A 1 199 ? 49.18900 -15.34300 10.66300 1.000 16.75026 742 MET X O 1
ATOM 2814 N N . GLY A 1 200 ? 48.21700 -16.71700 12.16600 1.000 15.98418 743 GLY X N 1
ATOM 2815 C CA . GLY A 1 200 ? 49.28400 -17.69800 12.04900 1.000 17.64798 743 GLY X CA 1
ATOM 2816 C C . GLY A 1 200 ? 49.35500 -18.28300 10.65100 1.000 16.48336 743 GLY X C 1
ATOM 2817 O O . GLY A 1 200 ? 48.35500 -18.41400 9.93800 1.000 16.94210 743 GLY X O 1
ATOM 2821 N N . TYR A 1 201 ? 50.56900 -18.65700 10.26000 1.000 17.28435 744 TYR X N 1
ATOM 2822 C CA . TYR A 1 201 ? 50.77900 -19.32400 8.98000 1.000 17.30800 744 TYR X CA 1
ATOM 2823 C C . TYR A 1 201 ? 49.84100 -20.52300 8.80800 1.000 17.13023 744 TYR X C 1
ATOM 2824 O O . TYR A 1 201 ? 49.38000 -20.82400 7.70000 1.000 17.39348 744 TYR X O 1
ATOM 2842 N N . GLU A 1 202 ? 49.55400 -21.22300 9.89800 1.000 18.28817 745 GLU X N 1
ATOM 2843 C CA . GLU A 1 202 ? 48.78200 -22.45200 9.87200 1.000 18.12197 745 GLU X CA 1
ATOM 2844 C C . GLU A 1 202 ? 47.31800 -22.23500 9.48700 1.000 18.15952 745 GLU X C 1
ATOM 2845 O O . GLU A 1 202 ? 46.63000 -23.20900 9.16300 1.000 19.05188 745 GLU X O 1
ATOM 2857 N N . PHE A 1 203 ? 46.82200 -20.99800 9.50200 1.000 16.98808 746 PHE X N 1
ATOM 2858 C CA . PHE A 1 203 ? 45.42400 -20.76100 9.15500 1.000 17.54275 746 PHE X CA 1
ATOM 2859 C C . PHE A 1 203 ? 45.16600 -20.87400 7.66500 1.000 17.54268 746 PHE X C 1
ATOM 2860 O O . PHE A 1 203 ? 44.00100 -20.86800 7.25900 1.000 19.01305 746 PHE X O 1
ATOM 2877 N N . SER A 1 204 ? 46.20000 -21.00000 6.83700 1.000 17.18581 747 SER X N 1
ATOM 2878 C CA . SER A 1 204 ? 45.98800 -21.40200 5.45100 1.000 19.31412 747 SER X CA 1
ATOM 2879 C C . SER A 1 204 ? 45.86800 -22.91800 5.44400 1.000 25.04777 747 SER X C 1
ATOM 2880 O O . SER A 1 204 ? 46.68700 -23.60900 6.04800 1.000 31.23083 747 SER X O 1
ATOM 2888 N N . GLY A 1 205 ? 44.87200 -23.44500 4.76400 1.000 28.63487 748 GLY X N 1
ATOM 2889 C CA . GLY A 1 205 ? 44.69600 -24.88200 4.71100 1.000 27.71557 748 GLY X CA 1
ATOM 2890 C C . GLY A 1 205 ? 43.40700 -25.31900 5.37200 1.000 26.25155 748 GLY X C 1
ATOM 2891 O O . GLY A 1 205 ? 42.59100 -24.51000 5.80200 1.000 25.78762 748 GLY X O 1
ATOM 2895 N N . LYS A 1 206 ? 43.23900 -26.64000 5.44800 1.000 24.50284 749 LYS X N 1
ATOM 2896 C CA . LYS A 1 206 ? 41.93200 -27.24000 5.70700 1.000 23.92734 749 LYS X CA 1
ATOM 2897 C C . LYS A 1 206 ? 41.79900 -27.89500 7.07200 1.000 22.51442 749 LYS X C 1
ATOM 2898 O O . LYS A 1 206 ? 40.74200 -28.45600 7.37800 1.000 22.76941 749 LYS X O 1
ATOM 2917 N N . LYS A 1 207 ? 42.82700 -27.84200 7.89400 1.000 22.03782 750 LYS X N 1
ATOM 2918 C CA . LYS A 1 207 ? 42.79400 -28.43500 9.21700 1.000 21.89876 750 LYS X CA 1
ATOM 2919 C C . LYS A 1 207 ? 41.80300 -27.68800 10.12100 1.000 18.48183 750 LYS X C 1
ATOM 2920 O O . LYS A 1 207 ? 41.52800 -26.50100 9.93700 1.000 19.91230 750 LYS X O 1
ATOM 2939 N N . VAL A 1 208 ? 41.29100 -28.37600 11.13900 1.000 16.52680 751 VAL X N 1
ATOM 2940 C CA . VAL A 1 208 ? 40.54300 -27.70000 12.20300 1.000 15.41538 751 VAL X CA 1
ATOM 2941 C C . VAL A 1 208 ? 41.54000 -27.03500 13.14300 1.000 15.94559 751 VAL X C 1
ATOM 2942 O O . VAL A 1 208 ? 42.38500 -27.70400 13.74700 1.000 16.53240 751 VAL X O 1
ATOM 2955 N N . GLN A 1 209 ? 41.46200 -25.71600 13.24100 1.000 15.09572 752 GLN X N 1
ATOM 2956 C CA . GLN A 1 209 ? 42.33500 -24.97900 14.13500 1.000 15.20577 752 GLN X CA 1
ATOM 2957 C C . GLN A 1 209 ? 41.91800 -25.22000 15.58100 1.000 15.44832 752 GLN X C 1
ATOM 2958 O O . GLN A 1 209 ? 40.77100 -25.55800 15.86200 1.000 16.34574 752 GLN X O 1
ATOM 2966 N N . ASN A 1 210 ? 42.87200 -25.07900 16.49900 1.000 17.37893 753 ASN X N 1
ATOM 2967 C CA . ASN A 1 210 ? 42.63000 -25.37400 17.91300 1.000 18.07585 753 ASN X CA 1
ATOM 2968 C C . ASN A 1 210 ? 43.45300 -24.41100 18.75200 1.000 18.17564 753 ASN X C 1
ATOM 2969 O O . ASN A 1 210 ? 44.67300 -24.51700 18.81300 1.000 20.28039 753 ASN X O 1
ATOM 2980 N N . LEU A 1 211 ? 42.79600 -23.48000 19.42500 1.000 18.13054 754 LEU X N 1
ATOM 2981 C CA . LEU A 1 211 ? 43.53900 -22.44600 20.12200 1.000 18.03056 754 LEU X CA 1
ATOM 2982 C C . LEU A 1 211 ? 42.62200 -21.71900 21.08800 1.000 18.06954 754 LEU X C 1
ATOM 2983 O O . LEU A 1 211 ? 41.39700 -21.80900 21.00400 1.000 17.77560 754 LEU X O 1
ATOM 2999 N N . CYS A 1 212 ? 43.25000 -20.98900 21.99400 1.000 20.97664 755 CYS X N 1
ATOM 3000 C CA . CYS A 1 212 ? 42.55300 -20.12600 22.92500 1.000 19.86026 755 CYS X CA 1
ATOM 3001 C C . CYS A 1 212 ? 42.26200 -18.76100 22.30600 1.000 18.70125 755 CYS X C 1
ATOM 3002 O O . CYS A 1 212 ? 42.97300 -18.28400 21.42700 1.000 19.38772 755 CYS X O 1
ATOM 3009 N N . GLY A 1 213 ? 41.22800 -18.12000 22.82500 1.000 16.51492 756 GLY X N 1
ATOM 3010 C CA . GLY A 1 213 ? 40.98700 -16.71600 22.57800 1.000 15.70730 756 GLY X CA 1
ATOM 3011 C C . GLY A 1 213 ? 41.72500 -15.84300 23.57300 1.000 15.57108 756 GLY X C 1
ATOM 3012 O O . GLY A 1 213 ? 42.60800 -16.29100 24.31700 1.000 18.81320 756 GLY X O 1
ATOM 3016 N N . ASP A 1 214 ? 41.35700 -14.57200 23.56900 1.000 16.25600 757 ASP X N 1
ATOM 3017 C CA . ASP A 1 214 ? 41.93500 -13.55500 24.42900 1.000 15.85923 757 ASP X CA 1
ATOM 3018 C C . ASP A 1 214 ? 40.82900 -12.93500 25.26800 1.000 15.36528 757 ASP X C 1
ATOM 3019 O O . ASP A 1 214 ? 39.65300 -13.24400 25.10800 1.000 15.81800 757 ASP X O 1
ATOM 3028 N N . ASP A 1 215 ? 41.21600 -12.00800 26.13900 1.000 15.84305 758 ASP X N 1
ATOM 3029 C CA . ASP A 1 215 ? 40.24700 -11.36100 27.00800 1.000 16.74478 758 ASP X CA 1
ATOM 3030 C C . ASP A 1 215 ? 39.26800 -10.51000 26.21200 1.000 14.54071 758 ASP X C 1
ATOM 3031 O O . ASP A 1 215 ? 38.12600 -10.30700 26.64100 1.000 16.05571 758 ASP X O 1
ATOM 3040 N N . THR A 1 216 ? 39.69600 -10.01400 25.05000 1.000 14.11105 759 THR X N 1
ATOM 3041 C CA . THR A 1 216 ? 38.92600 -9.11200 24.22200 1.000 13.72684 759 THR X CA 1
ATOM 3042 C C . THR A 1 216 ? 38.89400 -9.61300 22.78500 1.000 13.15948 759 THR X C 1
ATOM 3043 O O . THR A 1 216 ? 39.56000 -10.58600 22.41700 1.000 13.61411 759 THR X O 1
ATOM 3054 N N . ALA A 1 217 ? 38.13700 -8.88700 21.96000 1.000 13.08872 760 ALA X N 1
ATOM 3055 C CA . ALA A 1 217 ? 38.00000 -9.16400 20.53400 1.000 12.84110 760 ALA X CA 1
ATOM 3056 C C . ALA A 1 217 ? 38.03300 -7.85200 19.77600 1.000 12.24794 760 ALA X C 1
ATOM 3057 O O . ALA A 1 217 ? 37.87400 -6.78000 20.36200 1.000 13.86297 760 ALA X O 1
ATOM 3064 N N . ASP A 1 218 ? 38.21700 -7.94500 18.43900 1.000 12.54369 761 ASP X N 1
ATOM 3065 C CA . ASP A 1 218 ? 38.32000 -6.74700 17.61600 1.000 13.02934 761 ASP X CA 1
ATOM 3066 C C . ASP A 1 218 ? 37.92500 -6.96200 16.16700 1.000 12.89808 761 ASP X C 1
ATOM 3067 O O . ASP A 1 218 ? 38.05800 -6.01900 15.38600 1.000 15.08456 761 ASP X O 1
ATOM 3076 N N . HIS A 1 219 ? 37.37300 -8.11900 15.79300 1.000 12.06479 762 HIS X N 1
ATOM 3077 C CA . HIS A 1 219 ? 37.13100 -8.43500 14.39400 1.000 11.97953 762 HIS X CA 1
ATOM 3078 C C . HIS A 1 219 ? 35.90000 -9.31800 14.33500 1.000 11.87024 762 HIS X C 1
ATOM 3079 O O . HIS A 1 219 ? 35.81100 -10.31900 15.04900 1.000 11.96295 762 HIS X O 1
ATOM 3093 N N . ALA A 1 220 ? 34.95700 -8.92800 13.49400 1.000 11.20416 763 ALA X N 1
ATOM 3094 C CA . ALA A 1 220 ? 33.70300 -9.64300 13.34600 1.000 11.77919 763 ALA X CA 1
ATOM 3095 C C . ALA A 1 220 ? 33.76100 -10.61300 12.17000 1.000 11.32824 763 ALA X C 1
ATOM 3096 O O . ALA A 1 220 ? 34.24800 -10.27000 11.09800 1.000 12.84551 763 ALA X O 1
ATOM 3103 N N . VAL A 1 221 ? 33.28600 -11.83700 12.41200 1.000 11.28240 764 VAL X N 1
ATOM 3104 C CA . VAL A 1 221 ? 33.19000 -12.92100 11.45100 1.000 10.97671 764 VAL X CA 1
ATOM 3105 C C . VAL A 1 221 ? 31.78600 -13.51300 11.57700 1.000 11.41604 764 VAL X C 1
ATOM 3106 O O . VAL A 1 221 ? 30.95100 -12.97900 12.29600 1.000 11.40035 764 VAL X O 1
ATOM 3119 N N . ASN A 1 222 ? 31.49700 -14.59800 10.85000 1.000 11.42110 765 ASN X N 1
ATOM 3120 C CA . ASN A 1 222 ? 30.20900 -15.27100 11.00600 1.000 11.29126 765 ASN X CA 1
ATOM 3121 C C . ASN A 1 222 ? 30.44500 -16.74700 11.25800 1.000 11.99349 765 ASN X C 1
ATOM 3122 O O . ASN A 1 222 ? 31.23600 -17.38400 10.55900 1.000 13.21046 765 ASN X O 1
ATOM 3133 N N . ILE A 1 223 ? 29.71100 -17.31200 12.21300 1.000 11.57406 766 ILE X N 1
ATOM 3134 C CA . ILE A 1 223 ? 29.60900 -18.76400 12.31600 1.000 11.50790 766 ILE X CA 1
ATOM 3135 C C . ILE A 1 223 ? 28.47600 -19.19700 11.40700 1.000 12.56100 766 ILE X C 1
ATOM 3136 O O . ILE A 1 223 ? 27.36200 -18.66100 11.49100 1.000 13.05100 766 ILE X O 1
ATOM 3152 N N . VAL A 1 224 ? 28.77600 -20.12600 10.50000 1.000 12.78077 767 VAL X N 1
ATOM 3153 C CA . VAL A 1 224 ? 27.85600 -20.52300 9.43900 1.000 13.70855 767 VAL X CA 1
ATOM 3154 C C . VAL A 1 224 ? 27.53900 -22.00300 9.43000 1.000 14.06830 767 VAL X C 1
ATOM 3155 O O . VAL A 1 224 ? 26.71300 -22.43500 8.61700 1.000 14.76839 767 VAL X O 1
ATOM 3168 N N . GLY A 1 225 ? 28.18600 -22.78900 10.27000 1.000 13.43931 768 GLY X N 1
ATOM 3169 C CA . GLY A 1 225 ? 27.97000 -24.22200 10.29600 1.000 14.38542 768 GLY X CA 1
ATOM 3170 C C . GLY A 1 225 ? 28.84300 -24.82700 11.37300 1.000 13.59277 768 GLY X C 1
ATOM 3171 O O . GLY A 1 225 ? 29.47900 -24.11600 12.16400 1.000 13.49946 768 GLY X O 1
ATOM 3175 N N . TYR A 1 226 ? 28.85800 -26.15700 11.40000 1.000 14.76287 769 TYR X N 1
ATOM 3176 C CA . TYR A 1 226 ? 29.49700 -26.89000 12.48600 1.000 14.15234 769 TYR X CA 1
ATOM 3177 C C . TYR A 1 226 ? 29.45900 -28.38000 12.16000 1.000 14.90606 769 TYR X C 1
ATOM 3178 O O . TYR A 1 226 ? 28.69100 -28.84100 11.30600 1.000 16.18297 769 TYR X O 1
ATOM 3196 N N . GLY A 1 227 ? 30.28400 -29.13500 12.87500 1.000 15.35310 770 GLY X N 1
ATOM 3197 C CA . GLY A 1 227 ? 30.28900 -30.57500 12.70100 1.000 16.54223 770 GLY X CA 1
ATOM 3198 C C . GLY A 1 227 ? 31.18000 -31.21900 13.73300 1.000 16.49530 770 GLY X C 1
ATOM 3199 O O . GLY A 1 227 ? 31.80200 -30.55400 14.56000 1.000 16.28221 770 GLY X O 1
ATOM 3203 N N . ASN A 1 228 ? 31.22200 -32.54100 13.68200 1.000 17.32501 771 ASN X N 1
ATOM 3204 C CA . ASN A 1 228 ? 32.04900 -33.32100 14.57700 1.000 18.32417 771 ASN X CA 1
ATOM 3205 C C . ASN A 1 228 ? 33.25800 -33.84900 13.81300 1.000 18.12144 771 ASN X C 1
ATOM 3206 O O . ASN A 1 228 ? 33.21200 -34.05600 12.59200 1.000 18.55262 771 ASN X O 1
ATOM 3217 N N . TYR A 1 229 ? 34.34300 -34.07300 14.54200 1.000 17.17534 772 TYR X N 1
ATOM 3218 C CA . TYR A 1 229 ? 35.57700 -34.57900 13.94400 1.000 16.77111 772 TYR X CA 1
ATOM 3219 C C . TYR A 1 229 ? 36.41200 -35.23100 15.03900 1.000 17.01389 772 TYR X C 1
ATOM 3220 O O . TYR A 1 229 ? 36.05600 -35.20800 16.21800 1.000 18.97270 772 TYR X O 1
ATOM 3238 N N . VAL A 1 230 ? 37.52800 -35.83400 14.64100 1.000 17.17105 773 VAL X N 1
ATOM 3239 C CA . VAL A 1 230 ? 38.49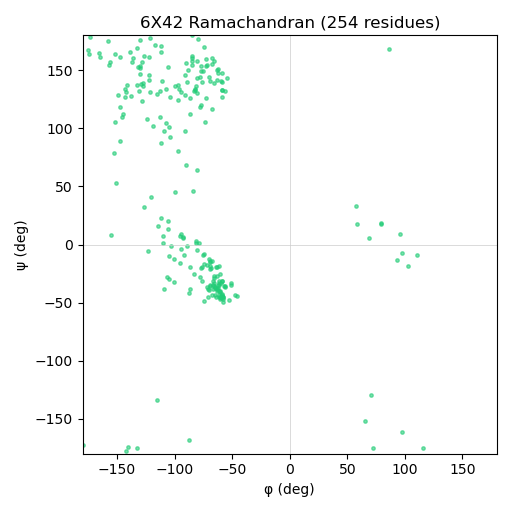900 -36.37200 15.58400 1.000 16.79506 773 VAL X CA 1
ATOM 3240 C C . VAL A 1 230 ? 39.78000 -35.57200 15.40600 1.000 17.35856 773 VAL X C 1
ATOM 3241 O O . VAL A 1 230 ? 40.24700 -35.39300 14.27600 1.000 18.07910 773 VAL X O 1
ATOM 3254 N N . ASN A 1 231 ? 40.34000 -35.07700 16.51100 1.000 17.73583 774 ASN X N 1
ATOM 3255 C CA . ASN A 1 231 ? 41.56100 -34.28300 16.43100 1.000 17.95818 774 ASN X CA 1
ATOM 3256 C C . ASN A 1 231 ? 42.80800 -35.16800 16.27400 1.000 18.64159 774 ASN X C 1
ATOM 3257 O O . ASN A 1 231 ? 42.74500 -36.40200 16.23000 1.000 19.02810 774 ASN X O 1
ATOM 3268 N N . SER A 1 232 ? 43.96500 -34.50300 16.13200 1.000 20.24529 775 SER X N 1
ATOM 3269 C CA . SER A 1 232 ? 45.22800 -35.19500 15.86800 1.000 22.04493 775 SER X CA 1
ATOM 3270 C C . SER A 1 232 ? 45.62700 -36.12100 17.01300 1.000 22.08436 775 SER X C 1
ATOM 3271 O O . SER A 1 232 ? 46.47600 -37.00500 16.81700 1.000 25.14877 775 SER X O 1
ATOM 3279 N N . GLU A 1 233 ? 45.06100 -35.90600 18.20600 1.000 20.67683 776 GLU X N 1
ATOM 3280 C CA . GLU A 1 233 ? 45.29800 -36.69300 19.40900 1.000 22.23232 776 GLU X CA 1
ATOM 3281 C C . GLU A 1 233 ? 44.28200 -37.81600 19.57100 1.000 21.56372 776 GLU X C 1
ATOM 3282 O O . GLU A 1 233 ? 44.27000 -38.50400 20.60200 1.000 22.39881 776 GLU X O 1
ATOM 3294 N N . GLY A 1 234 ? 43.41500 -38.00800 18.58800 1.000 20.28994 777 GLY X N 1
ATOM 3295 C CA . GLY A 1 234 ? 42.45200 -39.08300 18.65600 1.000 18.75478 777 GLY X CA 1
ATOM 3296 C C . GLY A 1 234 ? 41.24200 -38.81300 19.51200 1.000 17.90303 777 GLY X C 1
ATOM 3297 O O . GLY A 1 234 ? 40.56600 -39.76300 19.90800 1.000 17.91737 777 GLY X O 1
ATOM 3301 N N . GLU A 1 235 ? 40.95100 -37.54600 19.81900 1.000 18.35596 778 GLU X N 1
ATOM 3302 C CA . GLU A 1 235 ? 39.82100 -37.20300 20.66800 1.000 18.97638 778 GLU X CA 1
ATOM 3303 C C . GLU A 1 235 ? 38.64500 -36.76100 19.81500 1.000 17.73787 778 GLU X C 1
ATOM 3304 O O . GLU A 1 235 ? 38.80700 -35.96400 18.89000 1.000 18.27347 778 GLU X O 1
ATOM 3316 N N . LYS A 1 236 ? 37.45500 -37.24200 20.15900 1.000 18.23863 779 LYS X N 1
ATOM 3317 C CA . LYS A 1 236 ? 36.24100 -36.78800 19.49100 1.000 19.43780 779 LYS X CA 1
ATOM 3318 C C . LYS A 1 236 ? 35.91700 -35.37200 19.94200 1.000 18.76025 779 LYS X C 1
ATOM 3319 O O . LYS A 1 236 ? 35.81900 -35.09400 21.14100 1.000 20.47475 779 LYS X O 1
ATOM 3329 N N . LYS A 1 237 ? 35.76000 -34.47400 18.96800 1.000 17.45344 780 LYS X N 1
ATOM 3330 C CA . LYS A 1 237 ? 35.61400 -33.04300 19.19500 1.000 17.58999 780 LYS X CA 1
ATOM 3331 C C . LYS A 1 237 ? 34.59500 -32.49500 18.19600 1.000 16.25429 780 LYS X C 1
ATOM 3332 O O . LYS A 1 237 ? 34.05400 -33.23700 17.37200 1.000 17.47478 780 LYS X O 1
ATOM 3351 N N . SER A 1 238 ? 34.36900 -31.17700 18.23600 1.000 15.69102 781 SER X N 1
ATOM 3352 C CA . SER A 1 238 ? 33.46500 -30.50300 17.31000 1.000 16.74627 781 SER X CA 1
ATOM 3353 C C . SER A 1 238 ? 34.10400 -29.20400 16.84900 1.000 15.50033 781 SER X C 1
ATOM 3354 O O . SER A 1 238 ? 34.96600 -28.64400 17.52700 1.000 16.07714 781 SER X O 1
ATOM 3362 N N . TYR A 1 239 ? 33.66000 -28.72100 15.69300 1.000 14.98094 782 TYR X N 1
ATOM 3363 C CA . TYR A 1 239 ? 34.18100 -27.48400 15.12800 1.000 14.24248 782 TYR X CA 1
ATOM 3364 C C . TYR A 1 239 ? 33.04900 -26.55800 14.69800 1.000 13.45993 782 TYR X C 1
ATOM 3365 O O . TYR A 1 239 ? 31.95600 -27.00800 14.33800 1.000 14.42115 782 TYR X O 1
ATOM 3383 N N . TRP A 1 240 ? 33.34200 -25.25200 14.70300 1.000 13.47196 783 TRP X N 1
ATOM 3384 C CA . TRP A 1 240 ? 32.57600 -24.24900 13.98200 1.000 12.76776 783 TRP X CA 1
ATOM 3385 C C . TRP A 1 240 ? 33.16300 -24.07700 12.58900 1.000 12.24281 783 TRP X C 1
ATOM 3386 O O . TRP A 1 240 ? 34.38500 -24.12900 12.41600 1.000 13.32460 783 TRP X O 1
ATOM 3407 N N . ILE A 1 241 ? 32.29800 -23.81300 11.61000 1.000 12.59907 784 ILE X N 1
ATOM 3408 C CA . ILE A 1 241 ? 32.69000 -23.29800 10.30100 1.000 12.79946 784 ILE X CA 1
ATOM 3409 C C . ILE A 1 241 ? 32.48200 -21.78900 10.35700 1.000 12.14279 784 ILE X C 1
ATOM 3410 O O . ILE A 1 241 ? 31.38300 -21.31300 10.67700 1.000 13.16841 784 ILE X O 1
ATOM 3426 N N . VAL A 1 242 ? 33.54600 -21.04700 10.07200 1.000 12.46087 785 VAL X N 1
ATOM 3427 C CA . VAL A 1 242 ? 33.58400 -19.59500 10.22400 1.000 11.69657 785 VAL X CA 1
ATOM 3428 C C . VAL A 1 242 ? 33.89600 -18.95300 8.87700 1.000 12.18259 785 VAL X C 1
ATOM 3429 O O . VAL A 1 242 ? 34.85500 -19.33200 8.19500 1.000 13.35261 785 VAL X O 1
ATOM 3442 N N . ARG A 1 243 ? 33.09000 -17.95700 8.52300 1.000 11.89683 786 ARG X N 1
ATOM 3443 C CA . ARG A 1 243 ? 33.28200 -17.10800 7.34800 1.000 12.07716 786 ARG X CA 1
ATOM 3444 C C . ARG A 1 243 ? 34.04000 -15.85000 7.74900 1.000 11.19734 786 ARG X C 1
ATOM 3445 O O . ARG A 1 243 ? 33.66500 -15.16600 8.70600 1.000 12.21640 786 ARG X O 1
ATOM 3466 N N . ASN A 1 244 ? 35.08500 -15.52400 6.99100 1.000 11.75114 787 ASN X N 1
ATOM 3467 C CA . ASN A 1 244 ? 35.83000 -14.27700 7.12900 1.000 11.55107 787 ASN X CA 1
ATOM 3468 C C . ASN A 1 244 ? 35.58300 -13.40700 5.90200 1.000 11.86314 787 ASN X C 1
ATOM 3469 O O . ASN A 1 244 ? 34.99300 -13.85400 4.91800 1.000 13.23371 787 ASN X O 1
ATOM 3480 N N . SER A 1 245 ? 36.05200 -12.15900 5.97200 1.000 11.72191 788 SER X N 1
ATOM 3481 C CA . SER A 1 245 ? 35.88400 -11.15200 4.93700 1.000 11.92481 788 SER X CA 1
ATOM 3482 C C . SER A 1 245 ? 37.23600 -10.65000 4.41900 1.000 11.93409 788 SER X C 1
ATOM 3483 O O . SER A 1 245 ? 37.42300 -9.45000 4.17100 1.000 12.56859 788 SER X O 1
ATOM 3491 N N . TRP A 1 246 ? 38.17600 -11.58300 4.24900 1.000 13.19873 789 TRP X N 1
ATOM 3492 C CA . TRP A 1 246 ? 39.51700 -11.29100 3.74900 1.000 13.17463 789 TRP X CA 1
ATOM 3493 C C . TRP A 1 246 ? 39.72200 -11.88500 2.36200 1.000 13.28321 789 TRP X C 1
ATOM 3494 O O . TRP A 1 246 ? 40.86200 -12.10300 1.92200 1.000 14.35267 789 TRP X O 1
ATOM 3515 N N . GLY A 1 247 ? 38.62300 -12.11700 1.65300 1.000 13.79797 790 GLY X N 1
ATOM 3516 C CA . GLY A 1 247 ? 38.66700 -12.61800 0.30600 1.000 14.26372 790 GLY X CA 1
ATOM 3517 C C . GLY A 1 247 ? 38.73800 -14.12600 0.23600 1.000 14.36681 790 GLY X C 1
ATOM 3518 O O . GLY A 1 247 ? 38.96700 -14.81900 1.23100 1.000 14.12034 790 GLY X O 1
ATOM 3522 N N . PRO A 1 248 ? 38.53400 -14.66400 -0.96900 1.000 14.61439 791 PRO X N 1
ATOM 3523 C CA . PRO A 1 248 ? 38.42200 -16.11900 -1.14200 1.000 14.87145 791 PRO X CA 1
ATOM 3524 C C . PRO A 1 248 ? 39.74600 -16.86000 -1.21000 1.000 15.39305 791 PRO X C 1
ATOM 3525 O O . PRO A 1 248 ? 39.73700 -18.08700 -1.34700 1.000 17.68549 791 PRO X O 1
ATOM 3536 N N . TYR A 1 249 ? 40.87900 -16.18600 -1.08600 1.000 15.75687 792 TYR X N 1
ATOM 3537 C CA . TYR A 1 249 ? 42.18600 -16.83600 -1.04200 1.000 17.54505 792 TYR X CA 1
ATOM 3538 C C . TYR A 1 249 ? 42.75500 -16.90300 0.36700 1.000 17.90876 792 TYR X C 1
ATOM 3539 O O . TYR A 1 249 ? 43.82800 -17.49200 0.56700 1.000 21.21706 792 TYR X O 1
ATOM 3557 N N . TRP A 1 250 ? 42.04500 -16.36300 1.35000 1.000 15.17584 793 TRP X N 1
ATOM 3558 C CA . TRP A 1 250 ? 42.45500 -16.43800 2.73700 1.000 15.06307 793 TRP X CA 1
ATOM 3559 C C . TRP A 1 250 ? 41.88400 -17.71300 3.35400 1.000 15.32791 793 TRP X C 1
ATOM 3560 O O . TRP A 1 250 ? 40.72400 -18.06700 3.12200 1.000 16.08088 793 TRP X O 1
ATOM 3581 N N . GLY A 1 251 ? 42.68400 -18.38400 4.17400 1.000 16.33806 794 GLY X N 1
ATOM 3582 C CA . GLY A 1 251 ? 42.16100 -19.52100 4.94100 1.000 17.48455 794 GLY X CA 1
ATOM 3583 C C . GLY A 1 251 ? 41.87500 -20.69200 4.03200 1.000 18.15957 794 GLY X C 1
ATOM 3584 O O . GLY A 1 251 ? 42.73800 -21.11300 3.25800 1.000 23.94558 794 GLY X O 1
ATOM 3588 N N . ASP A 1 252 ? 40.67500 -21.25000 4.13700 1.000 16.65105 795 ASP X N 1
ATOM 3589 C CA . ASP A 1 252 ? 40.19000 -22.33100 3.27500 1.000 17.03218 795 ASP X CA 1
ATOM 3590 C C . ASP A 1 252 ? 39.06000 -21.75900 2.41100 1.000 15.72836 795 ASP X C 1
ATOM 3591 O O . ASP A 1 252 ? 37.88600 -21.75300 2.79800 1.000 16.97488 795 ASP X O 1
ATOM 3600 N N . GLU A 1 253 ? 39.43500 -21.17600 1.27400 1.000 16.25686 796 GLU X N 1
ATOM 3601 C CA . GLU A 1 253 ? 38.48300 -20.51900 0.37200 1.000 16.06290 796 GLU X CA 1
ATOM 3602 C C . GLU A 1 253 ? 37.68400 -19.40600 1.05600 1.000 14.83290 796 GLU X C 1
ATOM 3603 O O . GLU A 1 253 ? 36.52900 -19.13500 0.70500 1.000 16.50278 796 GLU X O 1
ATOM 3615 N N . GLY A 1 254 ? 38.30300 -18.72700 2.00700 1.000 13.68819 797 GLY X N 1
ATOM 3616 C CA . GLY A 1 254 ? 37.69900 -17.61300 2.70400 1.000 13.31843 797 GLY X CA 1
ATOM 3617 C C . GLY A 1 254 ? 37.07900 -17.96200 4.03100 1.000 12.82908 797 GLY X C 1
ATOM 3618 O O . GLY A 1 254 ? 36.65900 -17.03800 4.75700 1.000 13.06622 797 GLY X O 1
ATOM 3622 N N . TYR A 1 255 ? 37.01300 -19.25400 4.36700 1.000 13.72125 798 TYR X N 1
ATOM 3623 C CA . TYR A 1 255 ? 36.43900 -19.79800 5.59300 1.000 13.93205 798 TYR X CA 1
ATOM 3624 C C . TYR A 1 255 ? 37.53400 -20.50000 6.40200 1.000 13.86639 798 TYR X C 1
ATOM 3625 O O . TYR A 1 255 ? 38.65100 -20.72400 5.91900 1.000 15.43091 798 TYR X O 1
ATOM 3643 N N . PHE A 1 256 ? 37.20200 -20.90000 7.62400 1.000 13.36456 799 PHE X N 1
ATOM 3644 C CA . PHE A 1 256 ? 38.06500 -21.80400 8.36600 1.000 13.60259 799 PHE X CA 1
ATOM 3645 C C . PHE A 1 256 ? 37.20700 -22.60700 9.32800 1.000 13.33351 799 PHE X C 1
ATOM 3646 O O . PHE A 1 256 ? 36.05400 -22.27400 9.58900 1.000 14.77945 799 PHE X O 1
ATOM 3663 N N . LYS A 1 257 ? 37.78000 -23.69700 9.83300 1.000 13.65675 800 LYS X N 1
ATOM 3664 C CA . LYS A 1 257 ? 37.17300 -24.50300 10.89000 1.000 13.44731 800 LYS X CA 1
ATOM 3665 C C . LYS A 1 257 ? 37.98200 -24.33600 12.16800 1.000 13.45665 800 LYS X C 1
ATOM 3666 O O . LYS A 1 257 ? 39.21400 -24.27000 12.12500 1.000 14.26449 800 LYS X O 1
ATOM 3685 N N . VAL A 1 258 ? 37.29600 -24.26500 13.29900 1.000 13.48394 801 VAL X N 1
ATOM 3686 C CA . VAL A 1 258 ? 37.96100 -24.07100 14.58400 1.000 13.49830 801 VAL X CA 1
ATOM 3687 C C . VAL A 1 258 ? 37.25900 -24.92100 15.63300 1.000 14.08993 801 VAL X C 1
ATOM 3688 O O . VAL A 1 258 ? 36.02700 -24.99800 15.67200 1.000 14.07586 801 VAL X O 1
ATOM 3701 N N . ASP A 1 259 ? 38.05600 -25.56700 16.47600 1.000 13.91118 802 ASP X N 1
ATOM 3702 C CA . ASP A 1 259 ? 37.51100 -26.39000 17.55300 1.000 14.91275 802 ASP X CA 1
ATOM 3703 C C . ASP A 1 259 ? 36.63700 -25.54000 18.46900 1.000 15.19724 802 ASP X C 1
ATOM 3704 O O . ASP A 1 259 ? 37.01600 -24.44200 18.88900 1.000 15.52191 802 ASP X O 1
ATOM 3713 N N . MET A 1 260 ? 35.44600 -26.05600 18.77700 1.000 15.54115 803 MET X N 1
ATOM 3714 C CA . MET A 1 260 ? 34.47700 -25.28400 19.53700 1.000 16.55178 803 MET X CA 1
ATOM 3715 C C . MET A 1 260 ? 34.93800 -24.99600 20.96300 1.000 18.37179 803 MET X C 1
ATOM 3716 O O . MET A 1 260 ? 34.57000 -23.97500 21.55400 1.000 17.33913 803 MET X O 1
ATOM 3730 N N . TYR A 1 261 ? 35.67900 -25.91000 21.55600 1.000 23.20417 804 TYR X N 1
ATOM 3731 C CA . TYR A 1 261 ? 36.05700 -25.76200 22.95400 1.000 27.70690 804 TYR X CA 1
ATOM 3732 C C . TYR A 1 261 ? 37.51100 -25.34500 23.11100 1.000 30.48053 804 TYR X C 1
ATOM 3733 O O . TYR A 1 261 ? 37.84200 -24.63300 24.06000 1.000 33.69167 804 TYR X O 1
ATOM 3751 N N . GLY A 1 262 ? 38.37400 -25.72500 22.17800 1.000 29.02181 805 GLY X N 1
ATOM 3752 C CA . GLY A 1 262 ? 39.77300 -25.40100 22.23900 1.000 30.13567 805 GLY X CA 1
ATOM 3753 C C . GLY A 1 262 ? 40.51500 -26.18500 23.30400 1.000 29.40092 805 GLY X C 1
ATOM 3754 O O . GLY A 1 262 ? 39.96000 -27.07700 23.96200 1.000 29.26729 805 GLY X O 1
ATOM 3758 N N . PRO A 1 263 ? 41.79800 -25.86500 23.48900 1.000 31.68784 806 PRO X N 1
ATOM 3759 C CA . PRO A 1 263 ? 42.59000 -26.55100 24.51200 1.000 32.77693 806 PRO X CA 1
ATOM 3760 C C . PRO A 1 263 ? 41.99300 -26.39100 25.90000 1.000 33.61640 806 PRO X C 1
ATOM 3761 O O . PRO A 1 263 ? 41.40200 -25.36400 26.24000 1.000 33.77637 806 PRO X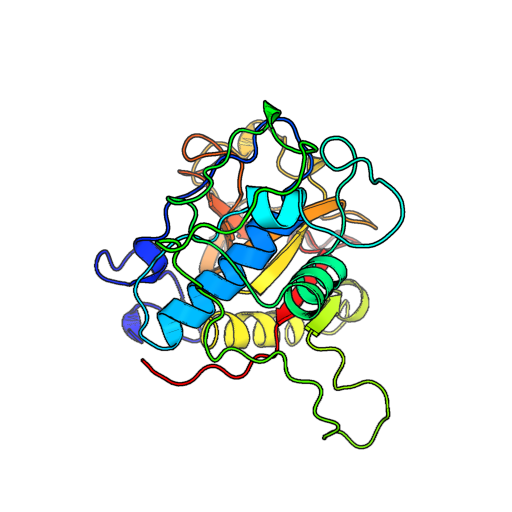 O 1
ATOM 3772 N N . THR A 1 264 ? 42.17500 -27.42700 26.71700 1.000 35.32633 807 THR X N 1
ATOM 3773 C CA . THR A 1 264 ? 41.54400 -27.44200 28.03200 1.000 37.96470 807 THR X CA 1
ATOM 3774 C C . THR A 1 264 ? 42.09600 -26.34700 28.93500 1.000 38.34992 807 THR X C 1
ATOM 3775 O O . THR A 1 264 ? 41.37000 -25.83400 29.79400 1.000 40.30910 807 THR X O 1
ATOM 3786 N N . HIS A 1 265 ? 43.35100 -25.94600 28.73800 1.000 36.75889 808 HIS X N 1
ATOM 3787 C CA . HIS A 1 265 ? 43.95600 -24.96100 29.62500 1.000 37.31638 808 HIS X CA 1
ATOM 3788 C C . HIS A 1 265 ? 43.46200 -23.53900 29.37600 1.000 35.81165 808 HIS X C 1
ATOM 3789 O O . HIS A 1 265 ? 43.76700 -22.65500 30.18000 1.000 38.30950 808 HIS X O 1
ATOM 3803 N N . CYS A 1 266 ? 42.70400 -23.29300 28.30800 1.000 33.87477 809 CYS X N 1
ATOM 3804 C CA . CYS A 1 266 ? 42.41300 -21.92400 27.91000 1.000 32.46294 809 CYS X CA 1
ATOM 3805 C C . CYS A 1 266 ? 41.56900 -21.20700 28.94900 1.000 33.48663 809 CYS X C 1
ATOM 3806 O O . CYS A 1 266 ? 40.54800 -21.72900 29.40600 1.000 34.93444 809 CYS X O 1
ATOM 3813 N N A HIS A 1 267 ? 41.97000 -19.98700 29.29500 0.470 34.05726 810 HIS X N 1
ATOM 3814 N N B HIS A 1 267 ? 41.97000 -19.98700 29.29500 0.530 34.05178 810 HIS X N 1
ATOM 3815 C CA . HIS A 1 267 ? 41.09700 -19.13200 30.08400 1.000 34.42842 810 HIS X CA 1
ATOM 3816 C C . HIS A 1 267 ? 39.96200 -18.56800 29.23600 1.000 28.37885 810 HIS X C 1
ATOM 3817 O O . HIS A 1 267 ? 38.85400 -18.35400 29.73800 1.000 29.95575 810 HIS X O 1
ATOM 3833 N N . PHE A 1 268 ? 40.20500 -18.35000 27.94900 1.000 22.36886 811 PHE X N 1
ATOM 3834 C CA . PHE A 1 268 ? 39.23900 -17.72000 27.06500 1.000 19.22504 811 PHE X CA 1
ATOM 3835 C C . PHE A 1 268 ? 39.00800 -18.57700 25.83400 1.000 18.03534 811 PHE X C 1
ATOM 3836 O O . PHE A 1 268 ? 39.95300 -19.11500 25.26000 1.000 17.90295 811 PHE X O 1
ATOM 3853 N N . ASN A 1 269 ? 37.74800 -18.66200 25.42100 1.000 15.97087 812 ASN X N 1
ATOM 3854 C CA . ASN A 1 269 ? 37.39600 -19.35100 24.19100 1.000 15.31713 812 ASN X CA 1
ATOM 3855 C C . ASN A 1 269 ? 37.77700 -18.50100 22.98400 1.000 14.63749 812 ASN X C 1
ATOM 3856 O O . ASN A 1 269 ? 37.74100 -17.27200 23.02900 1.000 15.59845 812 ASN X O 1
ATOM 3867 N N . PHE A 1 270 ? 38.11400 -19.17800 21.87700 1.000 14.12986 813 PHE X N 1
ATOM 3868 C CA . PHE A 1 270 ? 38.40000 -18.48400 20.62300 1.000 13.32178 813 PHE X CA 1
ATOM 3869 C C . PHE A 1 270 ? 37.24300 -17.58200 20.16800 1.000 12.92082 813 PHE X C 1
ATOM 3870 O O . PHE A 1 270 ? 37.47200 -16.48100 19.63600 1.000 12.73350 813 PHE X O 1
ATOM 3887 N N . ILE A 1 271 ? 36.00300 -18.00500 20.38300 1.000 12.56521 814 ILE X N 1
ATOM 3888 C CA . ILE A 1 271 ? 34.84300 -17.17300 20.09200 1.000 12.06548 814 ILE X CA 1
ATOM 3889 C C . ILE A 1 271 ? 34.59000 -16.31600 21.32800 1.000 12.17501 814 ILE X C 1
ATOM 3890 O O . ILE A 1 271 ? 34.19700 -16.81600 22.37400 1.000 13.38858 814 ILE X O 1
ATOM 3906 N N . HIS A 1 272 ? 34.79500 -15.00900 21.21100 1.000 12.24194 815 HIS X N 1
ATOM 3907 C CA . HIS A 1 272 ? 34.56600 -14.10700 22.33100 1.000 12.41368 815 HIS X CA 1
ATOM 3908 C C . HIS A 1 272 ? 33.08300 -13.94900 22.62800 1.000 12.44194 815 HIS X C 1
ATOM 3909 O O . HIS A 1 272 ? 32.65600 -13.96200 23.79500 1.000 13.02193 815 HIS X O 1
ATOM 3923 N N . SER A 1 273 ? 32.28900 -13.75900 21.58900 1.000 12.25639 816 SER X N 1
ATOM 3924 C CA . SER A 1 273 ? 30.89300 -13.41100 21.73100 1.000 12.82069 816 SER X CA 1
ATOM 3925 C C . SER A 1 273 ? 30.20900 -13.63700 20.39900 1.000 12.03170 816 SER X C 1
ATOM 3926 O O . SER A 1 273 ? 30.85200 -13.70100 19.34500 1.000 12.42643 816 SER X O 1
ATOM 3934 N N . VAL A 1 274 ? 28.88500 -13.74000 20.46600 1.000 12.51636 817 VAL X N 1
ATOM 3935 C CA . VAL A 1 274 ? 28.04900 -13.80300 19.28000 1.000 12.95707 817 VAL X CA 1
ATOM 3936 C C . VAL A 1 274 ? 26.92000 -12.79400 19.40100 1.000 13.06547 817 VAL X C 1
ATOM 3937 O O . VAL A 1 274 ? 26.46800 -12.47200 20.50500 1.000 14.00192 817 VAL X O 1
ATOM 3950 N N . VAL A 1 275 ? 26.42800 -12.35200 18.24700 1.000 13.02493 818 VAL X N 1
ATOM 3951 C CA . VAL A 1 275 ? 25.31400 -11.42100 18.14000 1.000 13.32891 818 VAL X CA 1
ATOM 3952 C C . VAL A 1 275 ? 24.32600 -11.95100 17.11200 1.000 13.39433 818 VAL X C 1
ATOM 3953 O O . VAL A 1 275 ? 24.71800 -12.42400 16.03600 1.000 13.29134 818 VAL X O 1
ATOM 3966 N N . ILE A 1 276 ? 23.04200 -11.85300 17.44200 1.000 13.74857 819 ILE X N 1
ATOM 3967 C CA . ILE A 1 276 ? 21.95100 -12.14000 16.51800 1.000 15.25759 819 ILE X CA 1
ATOM 3968 C C . ILE A 1 276 ? 21.06500 -10.90600 16.39900 1.000 14.28815 819 ILE X C 1
ATOM 3969 O O . ILE A 1 276 ? 20.92700 -10.12200 17.34400 1.000 16.04898 819 ILE X O 1
ATOM 3985 N N . PHE A 1 277 ? 20.52300 -10.70500 15.19800 1.000 14.59248 820 PHE X N 1
ATOM 3986 C CA . PHE A 1 277 ? 19.58800 -9.62400 14.93600 1.000 14.49840 820 PHE X CA 1
ATOM 3987 C C . PHE A 1 277 ? 18.16300 -10.14400 15.03000 1.000 16.00860 820 PHE X C 1
ATOM 3988 O O . PHE A 1 277 ? 17.85200 -11.22600 14.51100 1.000 17.41676 820 PHE X O 1
ATOM 4005 N N . ASN A 1 278 ? 17.30200 -9.36300 15.66900 1.000 17.17794 821 ASN X N 1
ATOM 4006 C CA . ASN A 1 278 ? 15.89400 -9.71200 15.84700 1.000 18.26239 821 ASN X CA 1
ATOM 4007 C C . ASN A 1 278 ? 15.07900 -8.85800 14.88300 1.000 19.43547 821 ASN X C 1
ATOM 4008 O O . ASN A 1 278 ? 14.85100 -7.67300 15.13100 1.000 21.59902 821 ASN X O 1
ATOM 4019 N N . VAL A 1 279 ? 14.67100 -9.45600 13.76400 1.000 21.66693 822 VAL X N 1
ATOM 4020 C CA . VAL A 1 279 ? 13.98500 -8.71900 12.71000 1.000 25.58742 822 VAL X CA 1
ATOM 4021 C C . VAL A 1 279 ? 12.70900 -9.43200 12.28600 1.000 28.05178 822 VAL X C 1
ATOM 4022 O O . VAL A 1 279 ? 12.58000 -10.65300 12.39700 1.000 29.41595 822 VAL X O 1
ATOM 4035 N N . ASP A 1 280 ? 11.75000 -8.64600 11.81400 1.000 29.85748 823 ASP X N 1
ATOM 4036 C CA . ASP A 1 280 ? 10.55800 -9.16500 11.15700 1.000 32.88267 823 ASP X CA 1
ATOM 4037 C C . ASP A 1 280 ? 10.73800 -8.94600 9.66500 1.000 35.72824 823 ASP X C 1
ATOM 4038 O O . ASP A 1 280 ? 11.06700 -7.83600 9.22800 1.000 36.29199 823 ASP X O 1
ATOM 4045 N N . LEU A 1 281 ? 10.58200 -10.00300 8.90400 1.000 37.07214 824 LEU X N 1
ATOM 4046 C CA . LEU A 1 281 ? 10.71800 -9.92800 7.46300 1.000 40.27299 824 LEU X CA 1
ATOM 4047 C C . LEU A 1 281 ? 9.74500 -10.94000 6.87900 1.000 42.96259 824 LEU X C 1
ATOM 4048 O O . LEU A 1 281 ? 9.86700 -12.13700 7.16400 1.000 43.57442 824 LEU X O 1
ATOM 4064 N N . PRO A 1 282 ? 8.76300 -10.51600 6.08200 1.000 46.36006 825 PRO X N 1
ATOM 4065 C CA . PRO A 1 282 ? 7.82100 -11.48800 5.51200 1.000 46.34622 825 PRO X CA 1
ATOM 4066 C C . PRO A 1 282 ? 8.52900 -12.49000 4.61200 1.000 45.54651 825 PRO X C 1
ATOM 4067 O O . PRO A 1 282 ? 9.54100 -12.18100 3.97500 1.000 45.58200 825 PRO X O 1
ATOM 4078 N N . MET A 1 283 ? 8.00000 -13.71500 4.59100 1.000 45.62496 826 MET X N 1
ATOM 4079 C CA . MET A 1 283 ? 8.45100 -14.69800 3.61700 1.000 45.66882 826 MET X CA 1
ATOM 4080 C C . MET A 1 283 ? 8.22500 -14.15200 2.21600 1.000 44.37464 826 MET X C 1
ATOM 4081 O O . MET A 1 283 ? 7.20500 -13.51400 1.93900 1.000 43.60424 826 MET X O 1
ATOM 4095 N N . ASN A 1 284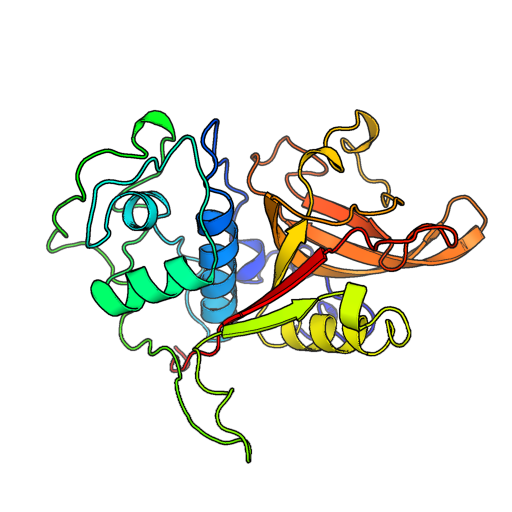 ? 9.18500 -14.39800 1.33600 1.000 44.97938 827 ASN X N 1
ATOM 4096 C CA . ASN A 1 284 ? 9.10200 -13.91100 -0.03400 1.000 45.94382 827 ASN X CA 1
ATOM 4097 C C . ASN A 1 284 ? 7.94300 -14.55700 -0.78200 1.000 48.82619 827 ASN X C 1
ATOM 4098 O O . ASN A 1 284 ? 7.84100 -15.78000 -0.83600 1.000 49.59996 827 ASN X O 1
#

Sequence (265 aa):
DNMFCNKEYCNRLKDENNCISNLQVEDQGNCDTSWIFASKYHLETIRCMKGYEPTKISALYVANCYKGEHKDRCDEGSSPMEFLQIIEDYGFLPAESSNYPYNYVKVGEQCPKVEDHWMNLWDNGKILHNKNEPNSLDGKGYTAYESERFHDNMDDAFVKIIKTEVMMNKGSVIAYIKKAENVMMGYEFSGKKVQNLCGDDTADHAVNIVGYGNYVNSEGEKKSYWIVRNSWGPYWGDEGYFKVDMYGPTHCHFNFIHSVVIFNVDLPMN

Solvent-accessible surface area: 12824 Å² total; per-residue (Å²): 71,80,149,50,13,56,79,104,74,0,18,19,60,97,30,93,90,32,28,3,21,70,2,116,22,28,85,9,28,123,7,50,0,2,2,0,9,3,0,2,2,0,5,3,0,7,27,13,64,67,45,40,126,41,36,34,0,0,0,0,9,0,0,8,0,44,78,71,157,144,70,92,12,38,115,109,36,39,39,8,100,28,0,8,77,6,2,82,73,74,37,44,1,0,1,39,93,29,19,74,38,68,83,104,86,14,41,76,159,38,28,147,48,76,150,143,31,88,40,3,25,87,109,17,67,12,58,82,80,138,125,107,133,73,101,139,34,16,124,0,48,46,42,56,62,5,62,124,39,126,125,82,30,104,32,1,12,75,45,0,28,55,25,0,39,88,47,0,0,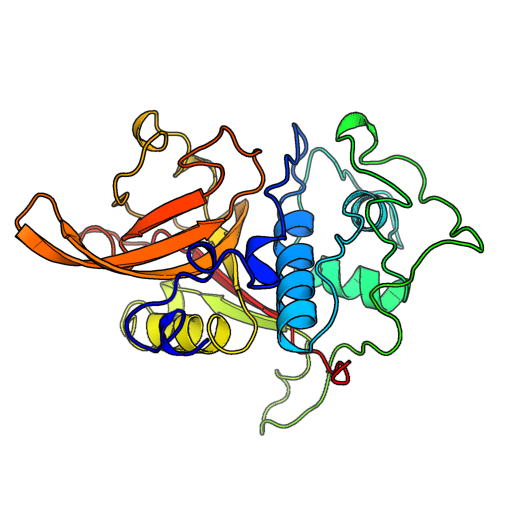0,0,0,34,0,49,18,97,21,1,123,36,198,113,12,80,39,147,125,19,8,64,37,35,9,45,86,80,29,70,7,1,2,4,0,7,0,0,0,85,42,91,24,121,132,57,78,141,53,23,18,3,6,0,13,3,10,59,2,63,208,46,12,26,126,0,26,6,53,0,5,3,86,7,32,136,137,28,166,56,23,4,1,40,12,1,13,9,0,41,27,59,17,68,130,120

Foldseek 3Di:
DCVQADLAWHDCCVPCPQQLVPQAFAALPQFQQQQLVLLQSLVLLQLSLLPHHSFGWASLLLQAQDDDDQDDSRHAYDHSLVSVVSCVVPVFTWTCVVPPDDNVCRHPHNDDDDPPTDGPCVQKDQFQDDDDPDDPGRSQKDKDFVLVCVVPVVVVSSVQSVCCRRSQKWKFFAAVVVCPDPVLADADAAAAFGDPDGRGIKIFRIKHWDADPVRHIFMWTKIAARNALRTRPRRIYIYTQAHDPPYSGHRTGMIMHGHMDDHRD

Nearest PDB structures (foldseek):
  6x42-assembly1_X  TM=1.004E+00  e=7.333E-65  Plasmodium falciparum
  2wbf-assembly1_X  TM=1.003E+00  e=4.451E-61  Plasmodium falciparum
  3ch3-assembly1_X  TM=9.914E-01  e=1.398E-54  Plasmodium falciparum 3D7
  6x44-assembly1_A  TM=9.654E-01  e=5.971E-54  Plasmodium falciparum
  6x44-assembly2_B  TM=9.637E-01  e=3.724E-53  Plasmodium falciparum

B-factor: mean 25.73, std 11.56, range [10.98, 113.09]

Secondary structure (DSSP, 8-state):
-TTTBSSS-B-GGG-TTSGGGGS---B-TTSS-HHHHHHHHHHHHHHHHTT---PPB-HHHHHH--SSS---TTT----HHHHHHHHHHH---BBGGGS---GGGTTSPPPPPPTT--BTTTT-EE-----SSSTT--SSEEEEEGGGGTT-HHHHHHHHHHHHHHHS-EEEEE-GGGG-SGGGSSSSEE-----S---EEEEEEEEEEEE-TTS-EEEEEEEE-SB-TTSTBTTEEEEESS--TT-SS-S--EEEEE-EE----

Radius of gyration: 18.12 Å; Cα contacts (8 Å, |Δi|>4): 549; chains: 1; bounding box: 43×53×43 Å